Protein AF-A0AAW9BA73-F1 (afdb_monomer)

pLDDT: mean 81.73, std 15.49, range [31.3, 96.12]

Foldseek 3Di:
DADADEDEDLDDPDPQEAADEAEGQKYKYWDVCLDQLQQVQQAKAKDKPPFPDKAFDDPVCCVVPNGAIKTKFWKAFPPDPDPVRIDIFIKGKFKWKEAPVPDDVVDPPPTGTDYRRDSGYYPPTGIIIMMMIHTDDPPRDDQHKIKTPDKMKMKMKRPAFWFGDNNNTDGDDPPDDDDCVHGNDTDIDMHMYTYMYIDGDD

Sequence (202 aa):
RTRVTVHVDLAESGVADKYTQLDSEQTVIVSTLSAPQFSNLEESEFGIMGSRSVREPTDDELQKFGKGKVALFLLKPVGSDDRTQQKAVWVHVARFDGCTADLFSDDLKPFDAIDYDAVGYCANGSTIRMTRFLVIDDSKLENIEYELAAPVMYYRRGQREFLASDDGGFYAKPNVVYGKSKYGYPKSLYEWSVVTMKYQPN

Solvent-accessible surface area (backbone atoms only — not comparable to full-atom values): 11211 Å² total; per-residue (Å²): 132,85,83,78,57,73,58,82,60,81,57,75,89,83,69,59,81,37,78,43,74,36,75,55,64,45,34,43,42,51,44,53,68,38,40,64,34,34,24,61,56,46,53,38,37,52,51,77,44,70,50,84,41,75,43,76,57,53,74,69,47,34,72,74,71,40,45,43,36,35,30,34,43,49,28,22,47,66,94,59,88,60,72,87,61,51,34,61,32,38,29,40,39,26,39,30,46,33,43,52,87,62,64,46,98,88,37,90,79,68,66,68,38,36,58,51,77,40,52,56,46,28,92,89,46,44,24,36,34,36,40,35,44,29,64,75,43,57,88,68,61,62,89,50,59,27,25,54,67,58,68,29,33,41,39,40,33,34,84,53,38,38,28,58,35,90,88,12,31,46,72,61,59,87,96,62,88,66,60,51,93,80,45,43,68,74,36,62,45,71,46,42,31,41,42,45,40,45,46,59,66,131

Radius of gyration: 18.3 Å; Cα contacts (8 Å, |Δi|>4): 468; chains: 1; bounding box: 49×27×52 Å

Secondary structure (DSSP, 8-state):
----EEE---PPTT-SEEEEEE-SSEEEEE-GGGSGGGTT----EEEEES-SEEEPPPHHHHHHH-SSEEEEEEEEETT---GGG-EEEEEEEEEEEEEGGG-BTTB------B-TTS----TTSPEEEEEEEEEEE-TT--SS-EEESS-EEEEEEEEEEEE--TT--EEPPTT----HHHH---EEEEEEEEEEEEE---

Mean predicted aligned error: 7.73 Å

Structure (mmCIF, N/CA/C/O backbone):
data_AF-A0AAW9BA73-F1
#
_entry.id   AF-A0AAW9BA73-F1
#
loop_
_atom_site.group_PDB
_atom_site.id
_atom_site.type_symbol
_atom_site.label_atom_id
_atom_site.label_alt_id
_atom_site.label_comp_id
_atom_site.label_asym_id
_atom_site.label_entity_id
_atom_site.label_seq_id
_atom_site.pdbx_PDB_ins_code
_atom_site.Cartn_x
_atom_site.Cartn_y
_atom_site.Cartn_z
_atom_site.occupancy
_atom_site.B_iso_or_equiv
_atom_site.auth_seq_id
_atom_site.auth_comp_id
_atom_site.auth_asym_id
_atom_site.auth_atom_id
_atom_site.pdbx_PDB_model_num
ATOM 1 N N . ARG A 1 1 ? -21.870 9.660 3.806 1.00 34.94 1 ARG A N 1
ATOM 2 C CA . ARG A 1 1 ? -20.912 9.812 2.682 1.00 34.94 1 ARG A CA 1
ATOM 3 C C . ARG A 1 1 ? -19.528 9.895 3.304 1.00 34.94 1 ARG A C 1
ATOM 5 O O . ARG A 1 1 ? -19.197 10.947 3.835 1.00 34.94 1 ARG A O 1
ATOM 12 N N . THR A 1 2 ? -18.795 8.785 3.332 1.00 32.91 2 THR A N 1
ATOM 13 C CA . THR A 1 2 ? -17.431 8.720 3.872 1.00 32.91 2 THR A CA 1
ATOM 14 C C . THR A 1 2 ? -16.532 9.596 3.003 1.00 32.91 2 THR A C 1
ATOM 16 O O . THR A 1 2 ? -16.530 9.452 1.779 1.00 32.91 2 THR A O 1
ATOM 19 N N . ARG A 1 3 ? -15.862 10.581 3.606 1.00 31.30 3 ARG A N 1
ATOM 20 C CA . ARG A 1 3 ? -14.883 11.418 2.903 1.00 31.30 3 ARG A CA 1
ATOM 21 C C . ARG A 1 3 ? -13.641 10.561 2.674 1.00 31.30 3 ARG A C 1
ATOM 23 O O . ARG A 1 3 ? -13.046 10.097 3.636 1.00 31.30 3 ARG A O 1
ATOM 30 N N . VAL A 1 4 ? -13.296 10.328 1.412 1.00 39.53 4 VAL A N 1
ATOM 31 C CA . VAL A 1 4 ? -12.049 9.661 1.029 1.00 39.53 4 VAL A CA 1
ATOM 32 C C . VAL A 1 4 ? -10.970 10.738 0.980 1.00 39.53 4 VAL A C 1
ATOM 34 O O . VAL A 1 4 ? -11.021 11.608 0.111 1.00 39.53 4 VAL A O 1
ATOM 37 N N . THR A 1 5 ? -10.030 10.717 1.922 1.00 38.81 5 THR A N 1
ATOM 38 C CA . THR A 1 5 ? -8.835 11.565 1.851 1.00 38.81 5 THR A CA 1
ATOM 39 C C . THR A 1 5 ? -7.775 10.806 1.063 1.00 38.81 5 THR A C 1
ATOM 41 O O . THR A 1 5 ? -7.395 9.692 1.416 1.00 38.81 5 THR A O 1
ATOM 44 N N . VAL A 1 6 ? -7.328 11.380 -0.050 1.00 38.66 6 VAL A N 1
ATOM 45 C CA . VAL A 1 6 ? -6.331 10.766 -0.935 1.00 38.66 6 VAL A CA 1
ATOM 46 C C . VAL A 1 6 ? -5.065 11.587 -0.803 1.00 38.66 6 VAL A C 1
ATOM 48 O O . VAL A 1 6 ? -4.986 12.700 -1.318 1.00 38.66 6 VAL A O 1
ATOM 51 N N . HIS A 1 7 ? -4.083 11.051 -0.085 1.00 39.78 7 HIS A N 1
ATOM 52 C CA . HIS A 1 7 ? -2.772 11.676 0.033 1.00 39.78 7 HIS A CA 1
ATOM 53 C C . HIS A 1 7 ? -1.921 11.274 -1.172 1.00 39.78 7 HIS A C 1
ATOM 55 O O . HIS A 1 7 ? -1.341 10.190 -1.220 1.00 39.78 7 HIS A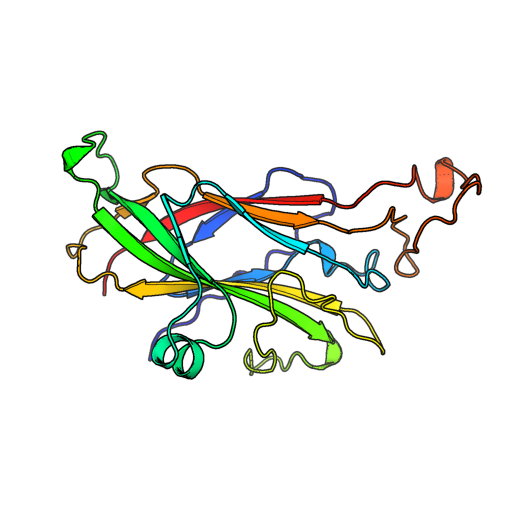 O 1
ATOM 61 N N . VAL A 1 8 ? -1.870 12.152 -2.175 1.00 36.66 8 VAL A N 1
ATOM 62 C CA . VAL A 1 8 ? -0.950 12.015 -3.310 1.00 36.66 8 VAL A CA 1
ATOM 63 C C . VAL A 1 8 ? 0.361 12.690 -2.935 1.00 36.66 8 VAL A C 1
ATOM 65 O O . VAL A 1 8 ? 0.511 13.898 -3.080 1.00 36.66 8 VAL A O 1
ATOM 68 N N . ASP A 1 9 ? 1.307 11.900 -2.442 1.00 38.41 9 ASP A N 1
ATOM 69 C CA . ASP A 1 9 ? 2.658 12.367 -2.150 1.00 38.41 9 ASP A CA 1
ATOM 70 C C . ASP A 1 9 ? 3.665 11.613 -3.027 1.00 38.41 9 ASP A C 1
ATOM 72 O O . ASP A 1 9 ? 4.103 10.501 -2.706 1.00 38.41 9 ASP A O 1
ATOM 76 N N . LEU A 1 10 ? 3.976 12.210 -4.181 1.00 38.47 10 LEU A N 1
ATOM 77 C CA . LEU A 1 10 ? 4.993 11.734 -5.117 1.00 38.47 10 LEU A CA 1
ATOM 78 C C . LEU A 1 10 ? 6.372 12.121 -4.569 1.00 38.47 10 LEU A C 1
ATOM 80 O O . LEU A 1 10 ? 6.919 13.164 -4.917 1.00 38.47 10 LEU A O 1
ATOM 84 N N . ALA A 1 11 ? 6.914 11.297 -3.674 1.00 39.38 11 ALA A N 1
ATOM 85 C CA . ALA A 1 11 ? 8.246 11.531 -3.126 1.00 39.38 11 ALA A CA 1
ATOM 86 C C . ALA A 1 11 ? 9.330 11.385 -4.212 1.00 39.38 11 ALA A C 1
ATOM 88 O O . ALA A 1 11 ? 9.212 10.559 -5.124 1.00 39.38 11 ALA A O 1
ATOM 89 N N . GLU A 1 12 ? 10.409 12.164 -4.088 1.00 37.41 12 GLU A N 1
ATOM 90 C CA . GLU A 1 12 ? 11.608 12.011 -4.914 1.00 37.41 12 GLU A CA 1
ATOM 91 C C . GLU A 1 12 ? 12.205 10.603 -4.748 1.00 37.41 12 GLU A C 1
ATOM 93 O O . GLU A 1 12 ? 12.252 10.040 -3.649 1.00 37.41 12 GLU A O 1
ATOM 98 N N . SER A 1 13 ? 12.671 10.006 -5.849 1.00 39.62 13 SER A N 1
ATOM 99 C CA . SER A 1 13 ? 13.230 8.654 -5.817 1.00 39.62 13 SER A CA 1
ATOM 100 C C . SER A 1 13 ? 14.497 8.603 -4.958 1.00 39.62 13 SER A C 1
ATOM 102 O O . SER A 1 13 ? 15.449 9.329 -5.240 1.00 39.62 13 SER A O 1
ATOM 104 N N . GLY A 1 14 ? 14.560 7.694 -3.982 1.00 39.19 14 GLY A N 1
ATOM 105 C CA . GLY A 1 14 ? 15.802 7.395 -3.255 1.00 39.19 14 GLY A CA 1
ATOM 106 C C . GLY A 1 14 ? 15.721 7.423 -1.730 1.00 39.19 14 GLY A C 1
ATOM 107 O O . GLY A 1 14 ? 16.690 7.020 -1.091 1.00 39.19 14 GLY A O 1
ATOM 108 N N . VAL A 1 15 ? 14.595 7.827 -1.135 1.00 44.88 15 VAL A N 1
ATOM 109 C CA . VAL A 1 15 ? 14.379 7.672 0.311 1.00 44.88 15 VAL A CA 1
ATOM 110 C C . VAL A 1 15 ? 13.743 6.310 0.556 1.00 44.88 15 VAL A C 1
ATOM 112 O O . VAL A 1 15 ? 12.576 6.096 0.242 1.00 44.88 15 VAL A O 1
ATOM 115 N N . ALA A 1 16 ? 14.533 5.369 1.069 1.00 44.00 16 ALA A N 1
ATOM 116 C CA . ALA A 1 16 ? 14.050 4.026 1.361 1.00 44.00 16 ALA A CA 1
ATOM 117 C C . ALA A 1 16 ? 13.090 4.010 2.569 1.00 44.00 16 ALA A C 1
ATOM 119 O O . ALA A 1 16 ? 12.192 3.184 2.616 1.00 44.00 16 ALA A O 1
ATOM 120 N N . ASP A 1 17 ? 13.205 4.976 3.487 1.00 53.88 17 ASP A N 1
ATOM 121 C CA . ASP A 1 17 ? 12.400 5.049 4.709 1.00 53.88 17 ASP A CA 1
ATOM 122 C C . ASP A 1 17 ? 11.301 6.117 4.600 1.00 53.88 17 ASP A C 1
ATOM 124 O O . ASP A 1 17 ? 11.437 7.233 5.105 1.00 53.88 17 ASP A O 1
ATOM 128 N N . LYS A 1 18 ? 10.189 5.789 3.930 1.00 67.75 18 LYS A N 1
ATOM 129 C CA . LYS A 1 18 ? 8.991 6.643 3.950 1.00 67.75 18 LYS A CA 1
ATOM 130 C C . LYS A 1 18 ? 8.120 6.285 5.153 1.00 67.75 18 LYS A C 1
ATOM 132 O O . LYS A 1 18 ? 7.711 5.132 5.290 1.00 67.75 18 LYS A O 1
ATOM 137 N N . TYR A 1 19 ? 7.784 7.259 5.993 1.00 74.12 19 TYR A N 1
ATOM 138 C CA . TYR A 1 19 ? 6.724 7.106 6.991 1.00 74.12 19 TYR A CA 1
ATOM 139 C C . TYR A 1 19 ? 5.404 7.548 6.370 1.00 74.12 19 TYR A C 1
ATOM 141 O O . TYR A 1 19 ? 5.285 8.692 5.936 1.00 74.12 19 TYR A O 1
ATOM 149 N N . THR A 1 20 ? 4.421 6.654 6.327 1.00 78.81 20 THR A N 1
ATOM 150 C CA . THR A 1 20 ? 3.079 6.979 5.846 1.00 78.81 20 THR A CA 1
ATOM 151 C C . THR A 1 20 ? 2.092 6.897 6.993 1.00 78.81 20 THR A C 1
ATOM 153 O O . THR A 1 20 ? 1.941 5.844 7.607 1.00 78.81 20 THR A O 1
ATOM 156 N N . GLN A 1 21 ? 1.411 8.005 7.271 1.00 82.31 21 GLN A N 1
ATOM 157 C CA . GLN A 1 21 ? 0.376 8.064 8.291 1.00 82.31 21 GLN A CA 1
ATOM 158 C C . GLN A 1 21 ? -0.993 7.758 7.676 1.00 82.31 21 GLN A C 1
ATOM 160 O O . GLN A 1 21 ? -1.423 8.431 6.744 1.00 82.31 21 GLN A O 1
ATOM 165 N N . LEU A 1 22 ? -1.686 6.758 8.218 1.00 82.56 22 LEU A N 1
ATOM 166 C CA . LEU A 1 22 ? -3.101 6.509 7.955 1.00 82.56 22 LEU A CA 1
ATOM 167 C C . LEU A 1 22 ? -3.917 7.378 8.919 1.00 82.56 22 LEU A C 1
ATOM 169 O O . LEU A 1 22 ? -3.812 7.201 10.134 1.00 82.56 22 LEU A O 1
ATOM 173 N N . ASP A 1 23 ? -4.680 8.331 8.391 1.00 79.00 23 ASP A N 1
ATOM 174 C CA . ASP A 1 23 ? -5.424 9.342 9.162 1.00 79.00 23 ASP A CA 1
ATOM 175 C C . ASP A 1 23 ? -6.951 9.197 9.057 1.00 79.00 23 ASP A C 1
ATOM 177 O O . ASP A 1 23 ? -7.706 10.000 9.604 1.00 79.00 23 ASP A O 1
ATOM 181 N N . SER A 1 24 ? -7.416 8.184 8.330 1.00 78.69 24 SER A N 1
ATOM 182 C CA . SER A 1 24 ? -8.825 7.962 8.028 1.00 78.69 24 SER A CA 1
ATOM 183 C C . SER A 1 24 ? -9.127 6.471 7.852 1.00 78.69 24 SER A C 1
ATOM 185 O O . SER A 1 24 ? -8.225 5.633 7.833 1.00 78.69 24 SER A O 1
ATOM 187 N N . GLU A 1 25 ? -10.417 6.129 7.744 1.00 84.56 25 GLU A N 1
ATOM 188 C CA . GLU A 1 25 ? -10.890 4.757 7.492 1.00 84.56 25 GLU A CA 1
ATOM 189 C C . GLU A 1 25 ? -10.279 4.166 6.218 1.00 84.56 25 GLU A C 1
ATOM 191 O O . GLU A 1 25 ? -9.971 2.976 6.171 1.00 84.56 25 GLU A O 1
ATOM 196 N N . GLN A 1 26 ? -10.065 5.004 5.200 1.00 86.31 26 GLN A N 1
ATOM 197 C CA . GLN A 1 26 ? -9.455 4.608 3.944 1.00 86.31 26 GLN A CA 1
ATOM 198 C C . GLN A 1 26 ? -8.344 5.572 3.543 1.00 86.31 26 GLN A C 1
ATOM 200 O O . GLN A 1 26 ? -8.609 6.736 3.255 1.00 86.31 26 GLN A O 1
ATOM 205 N N . THR A 1 27 ? -7.145 5.030 3.357 1.00 83.94 27 THR A N 1
ATOM 206 C CA . THR A 1 27 ? -5.986 5.763 2.844 1.00 83.94 27 THR A CA 1
ATOM 207 C C . THR A 1 27 ? -5.482 5.092 1.576 1.00 83.94 27 THR A C 1
ATOM 209 O O . THR A 1 27 ? -5.278 3.877 1.546 1.00 83.94 27 THR A O 1
ATOM 212 N N . VAL A 1 28 ? -5.248 5.877 0.525 1.00 84.75 28 VAL A N 1
ATOM 213 C CA . VAL A 1 28 ? -4.586 5.423 -0.706 1.00 84.75 28 VAL A CA 1
ATOM 214 C C . VAL A 1 28 ? -3.227 6.097 -0.800 1.00 84.75 28 VAL A C 1
ATOM 216 O O . VAL A 1 28 ? -3.123 7.305 -0.618 1.00 84.75 28 VAL A O 1
ATOM 219 N N . ILE A 1 29 ? -2.199 5.307 -1.088 1.00 83.31 29 ILE A N 1
ATOM 220 C CA . ILE A 1 29 ? -0.811 5.744 -1.191 1.00 83.31 29 ILE A CA 1
ATOM 221 C C . ILE A 1 29 ? -0.327 5.456 -2.605 1.00 83.31 29 ILE A C 1
ATOM 223 O O . ILE A 1 29 ? -0.396 4.315 -3.066 1.00 83.31 29 ILE A O 1
ATOM 227 N N . VAL A 1 30 ? 0.187 6.479 -3.284 1.00 84.12 30 VAL A N 1
ATOM 228 C CA . VAL A 1 30 ? 0.832 6.330 -4.593 1.00 84.12 30 VAL A CA 1
ATOM 229 C C . VAL A 1 30 ? 2.301 5.962 -4.390 1.00 84.12 30 VAL A C 1
ATOM 231 O O . VAL A 1 30 ? 3.017 6.604 -3.624 1.00 84.12 30 VAL A O 1
ATOM 234 N N . SER A 1 31 ? 2.745 4.913 -5.074 1.00 85.50 31 SER A N 1
ATOM 235 C CA . SER A 1 31 ? 4.133 4.455 -5.065 1.00 85.50 31 SER A CA 1
ATOM 236 C C . SER A 1 31 ? 5.025 5.417 -5.848 1.00 85.50 31 SER A C 1
ATOM 238 O O . SER A 1 31 ? 4.660 5.878 -6.934 1.00 85.50 31 SER A O 1
ATOM 240 N N . THR A 1 32 ? 6.238 5.639 -5.348 1.00 84.44 32 THR A N 1
ATOM 241 C CA . THR A 1 32 ? 7.316 6.363 -6.041 1.00 84.44 32 THR A CA 1
ATOM 242 C C . THR A 1 32 ? 7.751 5.657 -7.329 1.00 84.44 32 THR A C 1
ATOM 244 O O . THR A 1 32 ? 8.238 6.301 -8.257 1.00 84.44 32 THR A O 1
ATOM 247 N N . LEU A 1 33 ? 7.483 4.350 -7.453 1.00 85.50 33 LEU A N 1
ATOM 248 C CA . LEU A 1 33 ? 7.684 3.573 -8.681 1.00 85.50 33 LEU A CA 1
ATOM 249 C C . LEU A 1 33 ? 6.655 3.898 -9.780 1.00 85.50 33 LEU A C 1
ATOM 251 O O . LEU A 1 33 ? 6.662 3.260 -10.832 1.00 85.50 33 LEU A O 1
ATOM 255 N N . SER A 1 34 ? 5.763 4.865 -9.547 1.00 85.69 34 SER A N 1
ATOM 256 C CA . SER A 1 34 ? 4.910 5.474 -10.579 1.00 85.69 34 SER A CA 1
ATOM 257 C C . SER A 1 34 ? 5.608 6.624 -11.318 1.00 85.69 34 SER A C 1
ATOM 259 O O . SER A 1 34 ? 5.029 7.199 -12.238 1.00 85.69 34 SER A O 1
ATOM 261 N N . ALA A 1 35 ? 6.819 7.012 -10.901 1.00 83.50 35 ALA A N 1
ATOM 262 C CA . ALA A 1 35 ? 7.545 8.117 -11.516 1.00 83.50 35 ALA A CA 1
ATOM 263 C C . ALA A 1 35 ? 7.995 7.782 -12.958 1.00 83.50 35 ALA A C 1
ATOM 265 O O . ALA A 1 35 ? 8.245 6.608 -13.260 1.00 83.50 35 ALA A O 1
ATOM 266 N N . PRO A 1 36 ? 8.134 8.787 -13.851 1.00 84.06 36 PRO A N 1
ATOM 267 C CA . PRO A 1 36 ? 8.407 8.567 -15.272 1.00 84.06 36 PRO A CA 1
ATOM 268 C C . PRO A 1 36 ? 9.621 7.682 -15.549 1.00 84.06 36 PRO A C 1
ATOM 270 O O . PRO A 1 36 ? 9.557 6.842 -16.433 1.00 84.06 36 PRO A O 1
ATOM 273 N N . GLN 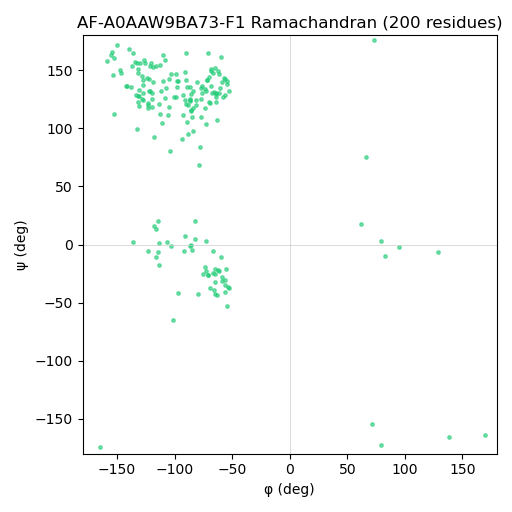A 1 37 ? 10.683 7.786 -14.748 1.00 86.25 37 GLN A N 1
ATOM 274 C CA . GLN A 1 37 ? 11.916 7.010 -14.904 1.00 86.25 37 GLN A CA 1
ATOM 275 C C . GLN A 1 37 ? 11.773 5.495 -14.665 1.00 86.25 37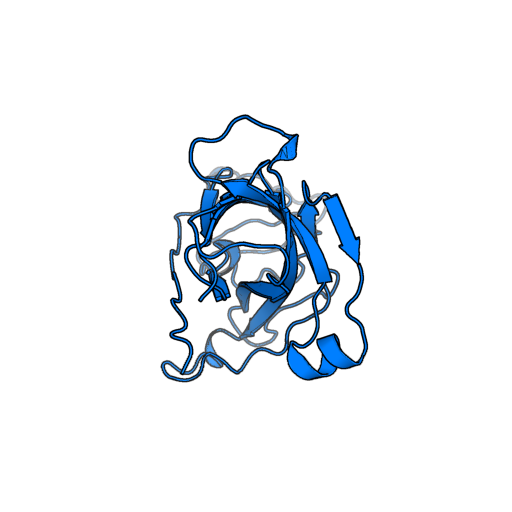 GLN A C 1
ATOM 277 O O . GLN A 1 37 ? 12.735 4.746 -14.857 1.00 86.25 37 GLN A O 1
ATOM 282 N N . PHE A 1 38 ? 10.592 5.054 -14.225 1.00 87.62 38 PHE A N 1
ATOM 283 C CA . PHE A 1 38 ? 10.212 3.657 -14.026 1.00 87.62 38 PHE A CA 1
ATOM 284 C C . PHE A 1 38 ? 9.039 3.236 -14.927 1.00 87.62 38 PHE A C 1
ATOM 286 O O . PHE A 1 38 ? 8.408 2.214 -14.657 1.00 87.62 38 PHE A O 1
ATOM 293 N N . SER A 1 39 ? 8.700 3.998 -15.976 1.00 86.94 39 SER A N 1
ATOM 294 C CA . SER A 1 39 ? 7.528 3.707 -16.817 1.00 86.94 39 SER A CA 1
ATOM 295 C C . SER A 1 39 ? 7.578 2.321 -17.465 1.00 86.94 39 SER A C 1
ATOM 297 O O . SER A 1 39 ? 6.529 1.707 -17.630 1.00 86.94 39 SER A O 1
ATOM 299 N N . ASN A 1 40 ? 8.781 1.815 -17.768 1.00 88.56 40 ASN A N 1
ATOM 300 C CA . ASN A 1 40 ? 9.004 0.492 -18.365 1.00 88.56 40 ASN A CA 1
ATOM 301 C C . ASN A 1 40 ? 9.216 -0.612 -17.314 1.00 88.56 40 ASN A C 1
ATOM 303 O O . ASN A 1 40 ? 9.597 -1.730 -17.659 1.00 88.56 40 ASN A O 1
ATOM 307 N N . LEU A 1 41 ? 9.038 -0.311 -16.024 1.00 87.81 41 LEU A N 1
ATOM 308 C CA . LEU A 1 41 ? 8.993 -1.337 -14.991 1.00 87.81 41 LEU A CA 1
ATOM 309 C C . LEU A 1 41 ? 7.691 -2.124 -15.166 1.00 87.81 41 LEU A C 1
ATOM 311 O O . LEU A 1 41 ? 6.609 -1.544 -15.122 1.00 87.81 41 LEU A O 1
ATOM 315 N N . GLU A 1 42 ? 7.799 -3.433 -15.339 1.00 87.06 42 GLU A N 1
ATOM 316 C CA . GLU A 1 42 ? 6.672 -4.350 -15.517 1.00 87.06 42 GLU A CA 1
ATOM 317 C C . GLU A 1 42 ? 6.390 -5.076 -14.198 1.00 87.06 42 GLU A C 1
ATOM 319 O O . GLU A 1 42 ? 5.374 -4.868 -13.550 1.00 87.06 42 GLU A O 1
ATOM 324 N N . GLU A 1 43 ? 7.339 -5.890 -13.750 1.00 79.50 43 GLU A N 1
ATOM 325 C CA . GLU A 1 43 ? 7.173 -6.749 -12.583 1.00 79.50 43 GLU A CA 1
ATOM 326 C C . GLU A 1 43 ? 7.393 -5.991 -11.274 1.00 79.50 43 GLU A C 1
ATOM 328 O O . GLU A 1 43 ? 8.490 -5.482 -11.009 1.00 79.50 43 GLU A O 1
ATOM 333 N N . SER A 1 44 ? 6.391 -6.031 -10.395 1.00 81.31 44 SER A N 1
ATOM 334 C CA . SER A 1 44 ? 6.615 -5.821 -8.967 1.00 81.31 44 SER A CA 1
ATOM 335 C C . SER A 1 44 ? 5.939 -6.897 -8.122 1.00 81.31 44 SER A C 1
ATOM 337 O O . SER A 1 44 ? 4.907 -7.443 -8.491 1.00 81.31 44 SER A O 1
ATOM 339 N N . GLU A 1 45 ? 6.545 -7.233 -6.996 1.00 84.06 45 GLU A N 1
ATOM 340 C CA . GLU A 1 45 ? 5.950 -8.000 -5.905 1.00 84.06 45 GLU A CA 1
ATOM 341 C C . GLU A 1 45 ? 5.499 -7.017 -4.825 1.00 84.06 45 GLU A C 1
ATOM 343 O O . GLU A 1 45 ? 6.165 -6.000 -4.614 1.00 84.06 45 GLU A O 1
ATOM 348 N N . PHE A 1 46 ? 4.408 -7.323 -4.126 1.00 89.88 46 PHE A N 1
ATOM 349 C CA . PHE A 1 46 ? 3.931 -6.547 -2.985 1.00 89.88 46 PHE A CA 1
ATOM 350 C C . PHE A 1 46 ? 3.821 -7.412 -1.729 1.00 89.88 46 PHE A C 1
ATOM 352 O O . PHE A 1 46 ? 3.381 -8.559 -1.789 1.00 89.88 46 PHE A O 1
ATOM 359 N N . GLY A 1 47 ? 4.158 -6.845 -0.572 1.00 89.44 47 GLY A N 1
ATOM 360 C CA . GLY A 1 47 ? 3.998 -7.541 0.699 1.00 89.44 47 GLY A CA 1
ATOM 361 C C . GLY A 1 47 ? 3.826 -6.613 1.892 1.00 89.44 47 GLY A C 1
ATOM 362 O O . GLY A 1 47 ? 4.072 -5.410 1.818 1.00 89.44 47 GLY A O 1
ATOM 363 N N . ILE A 1 48 ? 3.384 -7.206 3.004 1.00 91.25 48 ILE A N 1
ATOM 364 C CA . ILE A 1 48 ? 3.139 -6.538 4.287 1.00 91.25 48 ILE A CA 1
ATOM 365 C C . ILE A 1 48 ? 3.892 -7.293 5.376 1.00 91.25 48 ILE A C 1
ATOM 367 O O . ILE A 1 48 ? 3.870 -8.523 5.423 1.00 91.25 48 ILE A O 1
ATOM 371 N N . MET A 1 49 ? 4.537 -6.550 6.267 1.00 87.19 49 MET A N 1
ATOM 372 C CA . MET A 1 49 ? 5.276 -7.058 7.416 1.00 87.19 49 MET A CA 1
ATOM 373 C C . MET A 1 49 ? 4.849 -6.326 8.693 1.00 87.19 49 MET A C 1
ATOM 375 O O . MET A 1 49 ? 4.356 -5.202 8.649 1.00 87.19 49 MET A O 1
ATOM 379 N N . GLY A 1 50 ? 5.047 -6.958 9.851 1.00 83.81 50 GLY A N 1
ATOM 380 C CA . GLY A 1 50 ? 4.756 -6.352 11.159 1.00 83.81 50 GLY A CA 1
ATOM 381 C C . GLY A 1 50 ? 3.289 -6.428 11.603 1.00 83.81 50 GLY A C 1
ATOM 382 O O . GLY A 1 50 ? 2.994 -6.190 12.770 1.00 83.81 50 GLY A O 1
ATOM 383 N N . SER A 1 51 ? 2.364 -6.835 10.728 1.00 86.94 51 SER A N 1
ATOM 384 C CA . SER A 1 51 ? 0.994 -7.185 11.123 1.00 86.94 51 SER A CA 1
ATOM 385 C C . SER A 1 51 ? 0.965 -8.486 11.926 1.00 86.94 51 SER A C 1
ATOM 387 O O . SER A 1 51 ? 1.682 -9.435 11.604 1.00 86.94 51 SER A O 1
ATOM 389 N N . ARG A 1 52 ? 0.075 -8.580 12.922 1.00 85.50 52 ARG A N 1
ATOM 390 C CA . ARG A 1 52 ? -0.037 -9.771 13.785 1.00 85.50 52 ARG A CA 1
ATOM 391 C C . ARG A 1 52 ? -0.493 -11.018 13.024 1.00 85.50 52 ARG A C 1
ATOM 393 O O . ARG A 1 52 ? -0.142 -12.133 13.395 1.00 85.50 52 ARG A O 1
ATOM 400 N N . SER A 1 53 ? -1.313 -10.824 12.000 1.00 90.94 53 SER A N 1
ATOM 401 C CA . SER A 1 53 ? -1.819 -11.874 11.124 1.00 90.94 53 SER A CA 1
ATOM 402 C C . SER A 1 53 ? -2.147 -11.264 9.767 1.00 90.94 53 SER A C 1
ATOM 404 O O . SER A 1 53 ? -2.575 -10.111 9.706 1.00 90.94 53 SER A O 1
ATOM 406 N N . VAL A 1 54 ? -1.949 -12.035 8.702 1.00 93.62 54 VAL A N 1
ATOM 407 C CA . VAL A 1 54 ? -2.397 -11.717 7.344 1.00 93.62 54 VAL A CA 1
ATOM 408 C C . VAL A 1 54 ? -3.115 -12.946 6.813 1.00 93.62 54 VAL A C 1
ATOM 410 O O . VAL A 1 54 ? -2.608 -14.061 6.949 1.00 93.62 54 VAL A O 1
ATOM 413 N N . ARG A 1 55 ? -4.285 -12.746 6.217 1.00 94.62 55 ARG A N 1
ATOM 414 C CA . ARG A 1 55 ? -5.081 -13.804 5.595 1.00 94.62 55 ARG A CA 1
ATOM 415 C C . ARG A 1 55 ? -5.637 -13.353 4.253 1.00 94.62 55 ARG A C 1
ATOM 417 O O . ARG A 1 55 ? -5.693 -12.157 3.963 1.00 94.62 55 ARG A O 1
ATOM 424 N N . GLU A 1 56 ? -6.093 -14.323 3.476 1.00 94.62 56 GLU A N 1
ATOM 425 C CA . GLU A 1 56 ? -6.904 -14.042 2.297 1.00 94.62 56 GLU A CA 1
ATOM 426 C C . GLU A 1 56 ? -8.289 -13.488 2.709 1.00 94.62 56 GLU A C 1
ATOM 428 O O . GLU A 1 56 ? -8.785 -13.807 3.806 1.00 94.62 56 GLU A O 1
ATOM 433 N N . PRO A 1 57 ? -8.909 -12.629 1.880 1.00 92.62 57 PRO A N 1
ATOM 434 C CA . PRO A 1 57 ? -10.285 -12.188 2.076 1.00 92.62 57 PRO A CA 1
ATOM 435 C C . PRO A 1 57 ? -11.263 -13.367 1.999 1.00 92.62 57 PRO A C 1
ATOM 437 O O . PRO A 1 57 ? -11.046 -14.331 1.270 1.00 92.62 57 PRO A O 1
ATOM 440 N N . THR A 1 58 ? -12.359 -13.273 2.741 1.00 94.06 58 THR A N 1
ATOM 441 C CA . THR A 1 58 ? -13.544 -14.124 2.545 1.00 94.06 58 THR A CA 1
ATOM 442 C C . THR A 1 58 ? -14.272 -13.746 1.253 1.00 94.06 58 THR A C 1
ATOM 444 O O . THR A 1 58 ? -14.063 -12.650 0.735 1.00 94.06 58 THR A O 1
ATOM 447 N N . ASP A 1 59 ? -15.170 -14.601 0.755 1.00 93.69 59 ASP A N 1
ATOM 448 C CA . ASP A 1 59 ? -15.965 -14.310 -0.451 1.00 93.69 59 ASP A CA 1
ATOM 449 C C . ASP A 1 59 ? -16.759 -12.995 -0.322 1.00 93.69 59 ASP A C 1
ATOM 451 O O . ASP A 1 59 ? -16.778 -12.179 -1.245 1.00 93.69 59 ASP A O 1
ATOM 455 N N . ASP A 1 60 ? -17.336 -12.738 0.857 1.00 92.62 60 ASP A N 1
ATOM 456 C CA . ASP A 1 60 ? -18.062 -11.498 1.154 1.00 92.62 60 ASP A CA 1
ATOM 457 C C . ASP A 1 60 ? -17.144 -10.265 1.128 1.00 92.62 60 ASP A C 1
ATOM 459 O O . ASP A 1 60 ? -17.511 -9.210 0.606 1.00 92.62 60 ASP A O 1
ATOM 463 N N . GLU A 1 61 ? -15.944 -10.369 1.706 1.00 91.56 61 GLU A N 1
ATOM 464 C CA . GLU A 1 61 ? -14.950 -9.288 1.692 1.00 91.56 61 GLU A CA 1
ATOM 465 C C . GLU A 1 61 ? -14.391 -9.064 0.286 1.00 91.56 61 GLU A C 1
ATOM 467 O O . GLU A 1 61 ? -14.188 -7.919 -0.110 1.00 91.56 61 GLU A O 1
ATOM 472 N N . LEU A 1 62 ? -14.190 -10.131 -0.488 1.00 90.06 62 LEU A N 1
ATOM 473 C CA . LEU A 1 62 ? -13.756 -10.064 -1.878 1.00 90.06 62 LEU A CA 1
ATOM 474 C C . LEU A 1 62 ? -14.807 -9.354 -2.738 1.00 90.06 62 LEU A C 1
ATOM 476 O O . LEU A 1 62 ? -14.461 -8.481 -3.531 1.00 90.06 62 LEU A O 1
ATOM 480 N N . GLN A 1 63 ? -16.092 -9.662 -2.539 1.00 87.50 63 GLN A N 1
ATOM 481 C CA . GLN A 1 63 ? -17.187 -8.996 -3.242 1.00 87.50 63 GLN A CA 1
ATOM 482 C C . GLN A 1 63 ? -17.303 -7.510 -2.864 1.00 87.50 63 GLN A C 1
ATOM 484 O O . GLN A 1 63 ? -17.591 -6.675 -3.722 1.00 87.50 63 GLN A O 1
ATOM 489 N N . LYS A 1 64 ? -17.094 -7.165 -1.588 1.00 87.06 64 LYS A N 1
ATOM 490 C CA . LYS A 1 64 ? -17.238 -5.785 -1.090 1.00 87.06 64 LYS A CA 1
ATOM 491 C C . LYS A 1 64 ? -16.031 -4.903 -1.390 1.00 87.06 64 LYS A C 1
ATOM 493 O O . LYS A 1 64 ? -16.197 -3.733 -1.734 1.00 87.06 64 LYS A O 1
ATOM 498 N N . PHE A 1 65 ? -14.829 -5.439 -1.214 1.00 86.69 65 PHE A N 1
ATOM 499 C CA . PHE A 1 65 ? -13.590 -4.663 -1.181 1.00 86.69 65 PHE A CA 1
ATOM 500 C C . PHE A 1 65 ? -12.636 -4.998 -2.331 1.00 86.69 65 PHE A C 1
ATOM 502 O O . PHE A 1 65 ? -11.685 -4.244 -2.554 1.00 86.69 65 PHE A O 1
ATOM 509 N N . GLY A 1 66 ? -12.898 -6.068 -3.084 1.00 88.38 66 GLY A N 1
ATOM 510 C CA . GLY A 1 66 ? -12.036 -6.549 -4.157 1.00 88.38 66 GLY A CA 1
ATOM 511 C C . GLY A 1 66 ? -10.844 -7.358 -3.646 1.00 88.38 66 GLY A C 1
ATOM 512 O O . GLY A 1 66 ? -10.731 -7.678 -2.457 1.00 88.38 66 GLY A O 1
ATOM 513 N N . LYS A 1 67 ? -9.938 -7.694 -4.572 1.00 91.38 67 LYS A N 1
ATOM 514 C CA . LYS A 1 67 ? -8.705 -8.434 -4.269 1.00 91.38 67 LYS A CA 1
ATOM 515 C C . LYS A 1 67 ? -7.819 -7.684 -3.269 1.00 91.38 67 LYS A C 1
ATOM 517 O O . LYS A 1 67 ? -7.943 -6.477 -3.063 1.00 91.38 67 LYS A O 1
ATOM 522 N N . GLY A 1 68 ? -6.906 -8.412 -2.646 1.00 91.88 68 GLY A N 1
ATOM 523 C CA . GLY A 1 68 ? -6.009 -7.903 -1.616 1.00 91.88 68 GLY A CA 1
ATOM 524 C C . GLY A 1 68 ? -5.872 -8.914 -0.491 1.00 91.88 68 GLY A C 1
ATOM 525 O O . GLY A 1 68 ? -6.276 -10.062 -0.637 1.00 91.88 68 GLY A O 1
ATOM 526 N N . LYS A 1 69 ? -5.326 -8.480 0.641 1.00 95.12 69 LYS A N 1
ATOM 527 C C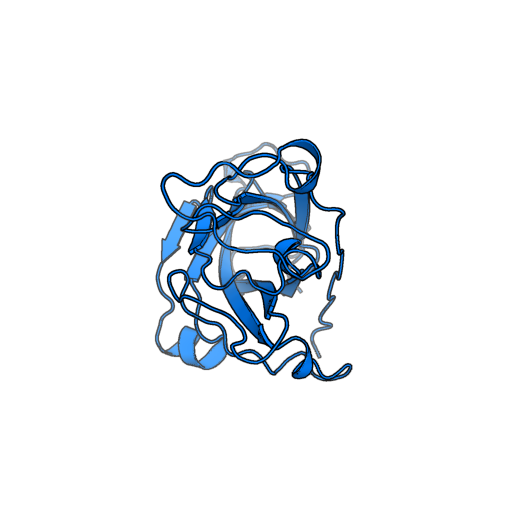A . LYS A 1 69 ? -5.237 -9.300 1.854 1.00 95.12 69 LYS A CA 1
ATOM 528 C C . LYS A 1 69 ? -5.863 -8.575 3.029 1.00 95.12 69 LYS A C 1
ATOM 530 O O . LYS A 1 69 ? -5.935 -7.349 3.043 1.00 95.12 69 LYS A O 1
ATOM 535 N N . VAL A 1 70 ? -6.289 -9.335 4.029 1.00 95.75 70 VAL A N 1
ATOM 536 C CA . VAL A 1 70 ? -6.812 -8.791 5.281 1.00 95.75 70 VAL A CA 1
ATOM 537 C C . VAL A 1 70 ? -5.761 -8.971 6.370 1.00 95.75 70 VAL A C 1
ATOM 539 O O . VAL A 1 70 ? -5.362 -10.094 6.686 1.00 95.75 70 VAL A O 1
ATOM 542 N N . ALA A 1 71 ? -5.299 -7.857 6.929 1.00 95.62 71 ALA A N 1
ATOM 543 C CA . ALA A 1 71 ? -4.268 -7.803 7.953 1.00 95.62 71 ALA A CA 1
ATOM 544 C C . ALA A 1 71 ? -4.852 -7.382 9.308 1.00 95.62 71 ALA A C 1
ATOM 546 O O . ALA A 1 71 ? -5.712 -6.506 9.386 1.00 95.62 71 ALA A O 1
ATOM 547 N N . LEU A 1 72 ? -4.365 -8.000 10.383 1.00 94.81 72 LEU A N 1
ATOM 548 C CA . LEU A 1 72 ? -4.714 -7.641 11.756 1.00 94.81 72 LEU A CA 1
ATOM 549 C C . LEU A 1 72 ? -3.703 -6.634 12.300 1.00 94.81 72 LEU A C 1
ATOM 551 O O . LEU A 1 72 ? -2.540 -6.986 12.547 1.00 94.81 72 LEU A O 1
ATOM 555 N N . PHE A 1 73 ? -4.148 -5.400 12.515 1.00 94.44 73 PHE A N 1
ATOM 556 C CA . PHE A 1 73 ? -3.345 -4.360 13.150 1.00 94.44 73 PHE A CA 1
ATOM 557 C C . PHE A 1 73 ? -3.688 -4.284 14.634 1.00 94.44 73 PHE A C 1
ATOM 559 O O . PHE A 1 73 ? -4.845 -4.423 15.029 1.00 94.44 73 PHE A O 1
ATOM 566 N N . LEU A 1 74 ? -2.664 -4.086 15.463 1.00 93.88 74 LEU A N 1
ATOM 567 C CA . LEU A 1 74 ? -2.848 -3.795 16.878 1.00 93.88 74 LEU A CA 1
ATOM 568 C C . LEU A 1 74 ? -2.720 -2.296 17.090 1.00 93.88 74 LEU A C 1
ATOM 570 O O . LEU A 1 74 ? -1.719 -1.691 16.714 1.00 93.88 74 LEU A O 1
ATOM 574 N N . LEU A 1 75 ? -3.730 -1.731 17.722 1.00 94.06 75 LEU A N 1
ATOM 575 C CA . LEU A 1 75 ? -3.825 -0.338 18.099 1.00 94.06 75 LEU A CA 1
ATOM 576 C C . LEU A 1 75 ? -3.775 -0.216 19.620 1.00 94.06 75 LEU A C 1
ATOM 578 O O . LEU A 1 75 ? -4.159 -1.139 20.336 1.00 94.06 75 LEU A O 1
ATOM 582 N N . LYS A 1 76 ? -3.332 0.931 20.118 1.00 95.12 76 LYS A N 1
ATOM 583 C CA . LYS A 1 76 ? -3.386 1.320 21.531 1.00 95.12 76 LYS A CA 1
ATOM 584 C C . LYS A 1 76 ? -3.945 2.742 21.641 1.00 95.12 76 LYS A C 1
ATOM 586 O O . LYS A 1 76 ? -3.765 3.504 20.691 1.00 95.12 76 LYS A O 1
ATOM 591 N N . PRO A 1 77 ? -4.626 3.112 22.739 1.00 96.12 77 PRO A N 1
ATOM 592 C CA . PRO A 1 77 ? -5.019 4.500 22.953 1.00 96.12 77 PRO A CA 1
ATOM 593 C C . PRO A 1 77 ? -3.798 5.418 22.864 1.00 96.12 77 PRO A C 1
ATOM 595 O O . PRO A 1 77 ? -2.718 5.054 23.346 1.00 96.12 77 PRO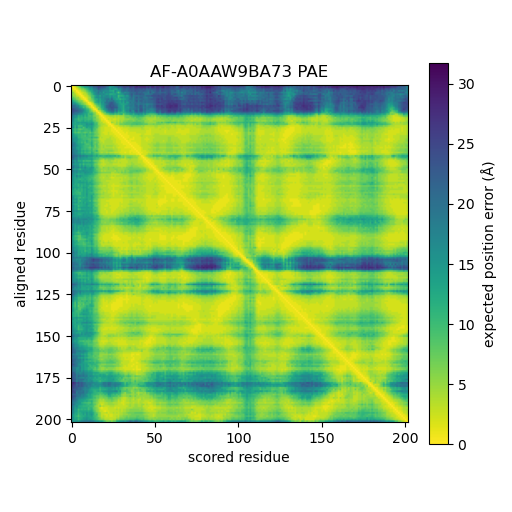 A O 1
ATOM 598 N N . VAL A 1 78 ? -3.956 6.591 22.252 1.00 94.25 78 VAL A N 1
ATOM 599 C CA . VAL A 1 78 ? -2.853 7.553 22.114 1.00 94.25 78 VAL A CA 1
ATOM 600 C C . VAL A 1 78 ? -2.283 7.899 23.493 1.00 94.25 78 VAL A C 1
ATOM 602 O O . VAL A 1 78 ? -3.018 8.241 24.418 1.00 94.25 78 VAL A O 1
ATOM 605 N N . GLY A 1 79 ? -0.959 7.794 23.636 1.00 91.75 79 GLY A N 1
ATOM 606 C CA . GLY A 1 79 ? -0.258 8.082 24.893 1.00 91.75 79 GLY A CA 1
ATOM 607 C C . GLY A 1 79 ? -0.322 6.972 25.949 1.00 91.75 79 GLY A C 1
ATOM 608 O O . GLY A 1 79 ? 0.210 7.153 27.042 1.00 91.75 79 GLY A O 1
ATOM 609 N N . SER A 1 80 ? -0.936 5.824 25.646 1.00 92.44 80 SER A N 1
ATOM 610 C CA . SER A 1 80 ? -0.893 4.647 26.518 1.00 92.44 80 SER A CA 1
ATOM 611 C C . SER A 1 80 ? 0.312 3.763 26.200 1.00 92.44 80 SER A C 1
ATOM 613 O O . SER A 1 80 ? 0.575 3.450 25.039 1.00 92.44 80 SER A O 1
ATOM 615 N N . ASP A 1 81 ? 1.015 3.296 27.230 1.00 90.81 81 ASP A N 1
ATOM 616 C CA . ASP A 1 81 ? 2.045 2.248 27.124 1.00 90.81 81 ASP A CA 1
ATOM 617 C C . ASP A 1 81 ? 1.575 0.899 27.694 1.00 90.81 81 ASP A C 1
ATOM 619 O O . ASP A 1 81 ? 2.313 -0.092 27.697 1.00 90.81 81 ASP A O 1
ATOM 623 N N . ASP A 1 82 ? 0.322 0.834 28.150 1.00 91.31 82 ASP A N 1
ATOM 624 C CA . ASP A 1 82 ? -0.270 -0.374 28.705 1.00 91.31 82 ASP A CA 1
ATOM 625 C C . ASP A 1 82 ? -0.652 -1.352 27.587 1.00 91.31 82 ASP A C 1
ATOM 627 O O . ASP A 1 82 ? -1.608 -1.163 26.831 1.00 91.31 82 ASP A O 1
ATOM 631 N N . ARG A 1 83 ? 0.089 -2.461 27.505 1.00 88.38 83 ARG A N 1
ATOM 632 C CA . ARG A 1 83 ? -0.156 -3.525 26.521 1.00 88.38 83 ARG A CA 1
ATOM 633 C C . ARG A 1 83 ? -1.530 -4.178 26.667 1.00 88.38 83 ARG A C 1
ATOM 635 O O . ARG A 1 83 ? -2.017 -4.748 25.694 1.00 88.38 83 ARG A O 1
ATOM 642 N N . THR A 1 84 ? -2.157 -4.112 27.840 1.00 91.81 84 THR A N 1
ATOM 643 C CA . THR A 1 84 ? -3.490 -4.690 28.068 1.00 91.81 84 THR A CA 1
ATOM 644 C C . THR A 1 84 ? -4.608 -3.873 27.420 1.00 91.81 84 THR A C 1
ATOM 646 O O . THR A 1 84 ? -5.681 -4.409 27.146 1.00 91.81 84 THR A O 1
ATOM 649 N N . GLN A 1 85 ? -4.338 -2.606 27.094 1.00 93.19 85 GLN A N 1
ATOM 650 C CA . GLN A 1 85 ? -5.271 -1.713 26.407 1.00 93.19 85 GLN A CA 1
ATOM 651 C C . GLN A 1 85 ? -5.206 -1.850 24.882 1.00 93.19 85 GLN A C 1
ATOM 653 O O . GLN A 1 85 ? -5.952 -1.174 24.174 1.00 93.19 85 GLN A O 1
ATOM 658 N N . GLN A 1 86 ? -4.338 -2.725 24.359 1.00 94.38 86 GLN A N 1
ATOM 659 C CA . GLN A 1 86 ? -4.245 -2.952 22.924 1.00 94.38 86 GLN A CA 1
ATOM 660 C C . GLN A 1 86 ? -5.524 -3.592 22.385 1.00 94.38 86 GLN A C 1
ATOM 662 O O . GLN A 1 86 ? -6.014 -4.600 22.899 1.00 94.38 86 GLN A O 1
ATOM 667 N N . LYS A 1 87 ? -6.040 -3.023 21.302 1.00 94.69 87 LYS A N 1
ATOM 668 C CA . LYS A 1 87 ? -7.210 -3.512 20.577 1.00 94.69 87 LYS A CA 1
ATOM 669 C C . LYS A 1 87 ? -6.809 -3.861 19.155 1.00 94.69 87 LYS A C 1
ATOM 671 O O . LYS A 1 87 ? -5.841 -3.328 18.624 1.00 94.69 87 LYS A O 1
ATOM 676 N N . ALA A 1 88 ? -7.532 -4.793 18.554 1.00 93.38 88 ALA A N 1
ATOM 677 C CA . ALA A 1 88 ? -7.238 -5.245 17.207 1.00 93.38 88 ALA A CA 1
ATOM 678 C C . ALA A 1 88 ? -8.254 -4.676 16.218 1.00 93.38 88 ALA A C 1
ATOM 680 O O . ALA A 1 88 ? -9.441 -4.613 16.539 1.00 93.38 88 ALA A O 1
ATOM 681 N N . VAL A 1 89 ? -7.776 -4.316 15.031 1.00 94.38 89 VAL A N 1
ATOM 682 C CA . VAL A 1 89 ? -8.609 -3.920 13.893 1.00 94.38 89 VAL A CA 1
ATOM 683 C C . VAL A 1 89 ? -8.220 -4.711 12.660 1.00 94.38 89 VAL A C 1
ATOM 685 O O . VAL A 1 89 ? -7.041 -5.027 12.454 1.00 94.38 89 VAL A O 1
ATOM 688 N N . TRP A 1 90 ? -9.214 -5.029 11.841 1.00 95.50 90 TRP A N 1
ATOM 689 C CA . TRP A 1 90 ? -8.983 -5.660 10.551 1.00 95.50 90 TRP A CA 1
ATOM 690 C C . TRP A 1 90 ? -8.873 -4.596 9.471 1.00 95.50 90 TRP A C 1
ATOM 692 O O . TRP A 1 90 ? -9.737 -3.729 9.338 1.00 95.50 90 TRP A O 1
ATOM 702 N N . VAL A 1 91 ? -7.804 -4.686 8.688 1.00 94.44 91 VAL A N 1
ATOM 703 C CA . VAL A 1 91 ? -7.500 -3.756 7.605 1.00 94.44 91 VAL A CA 1
ATOM 704 C C . VAL A 1 91 ? -7.372 -4.543 6.309 1.00 94.44 91 VAL A C 1
ATOM 706 O O . VAL A 1 91 ? -6.530 -5.435 6.195 1.00 94.44 91 VAL A O 1
ATOM 709 N N . HIS A 1 92 ? -8.204 -4.227 5.322 1.00 94.69 92 HIS A N 1
ATOM 710 C CA . HIS A 1 92 ? -8.031 -4.687 3.949 1.00 94.69 92 HIS A CA 1
ATOM 711 C C . HIS A 1 92 ? -6.937 -3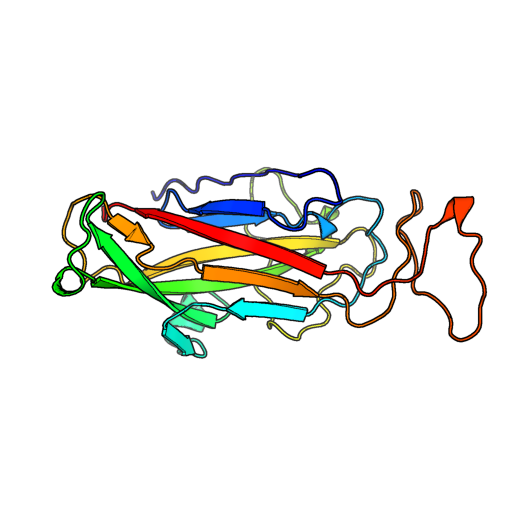.863 3.283 1.00 94.69 92 HIS A C 1
ATOM 713 O O . HIS A 1 92 ? -6.992 -2.631 3.259 1.00 94.69 92 HIS A O 1
ATOM 719 N N . VAL A 1 93 ? -5.934 -4.550 2.747 1.00 94.38 93 VAL A N 1
ATOM 720 C CA . VAL A 1 93 ? -4.816 -3.926 2.055 1.00 94.38 93 VAL A CA 1
ATOM 721 C C . VAL A 1 93 ? -4.777 -4.421 0.620 1.00 94.38 93 VAL A C 1
ATOM 723 O O . VAL A 1 93 ? -4.602 -5.615 0.355 1.00 94.38 93 VAL A O 1
ATOM 726 N N . ALA A 1 94 ? -4.933 -3.494 -0.314 1.00 92.25 94 ALA A N 1
ATOM 727 C CA . ALA A 1 94 ? -5.039 -3.785 -1.734 1.00 92.25 94 ALA A CA 1
ATOM 728 C C . ALA A 1 94 ? -3.910 -3.132 -2.523 1.00 92.25 94 ALA A C 1
ATOM 730 O O . ALA A 1 94 ? -3.543 -1.982 -2.271 1.00 92.25 94 ALA A O 1
ATOM 731 N N . ARG A 1 95 ? -3.399 -3.875 -3.504 1.00 91.19 95 ARG A N 1
ATOM 732 C CA . ARG A 1 95 ? -2.447 -3.406 -4.508 1.00 91.19 95 ARG A CA 1
ATOM 733 C C . ARG A 1 95 ? -3.216 -3.057 -5.776 1.00 91.19 95 ARG A C 1
ATOM 735 O O . ARG A 1 95 ? -4.045 -3.847 -6.219 1.00 91.19 95 ARG A O 1
ATOM 742 N N . PHE A 1 96 ? -2.894 -1.921 -6.377 1.00 89.06 96 PHE A N 1
ATOM 743 C CA . PHE A 1 96 ? -3.430 -1.500 -7.668 1.00 89.06 96 PHE A CA 1
ATOM 744 C C . PHE A 1 96 ? -2.276 -1.134 -8.578 1.00 89.06 96 PHE A C 1
ATOM 746 O O . PHE A 1 96 ? -1.482 -0.267 -8.213 1.00 89.06 96 PHE A O 1
ATOM 753 N N . ASP A 1 97 ? -2.220 -1.758 -9.749 1.00 88.38 97 ASP A N 1
ATOM 754 C CA . ASP A 1 97 ? -1.310 -1.362 -10.813 1.00 88.38 97 ASP A CA 1
ATOM 755 C C . ASP A 1 97 ? -2.094 -1.280 -12.121 1.00 88.38 97 ASP A C 1
ATOM 757 O O . ASP A 1 97 ? -2.786 -2.230 -12.489 1.00 88.38 97 ASP A O 1
ATOM 761 N N . GLY A 1 98 ? -1.992 -0.159 -12.824 1.00 85.69 98 GLY A N 1
ATOM 762 C CA . GLY A 1 98 ? -2.705 0.034 -14.084 1.00 85.69 98 GLY A CA 1
ATOM 763 C C . GLY A 1 98 ? -2.160 1.202 -14.888 1.00 85.69 98 GLY A C 1
ATOM 764 O O . GLY A 1 98 ? -1.125 1.770 -14.542 1.00 85.69 98 GLY A O 1
ATOM 765 N N . CYS A 1 99 ? -2.815 1.545 -15.994 1.00 84.00 99 CYS A N 1
ATOM 766 C CA . CYS A 1 99 ? -2.345 2.616 -16.863 1.00 84.00 99 CYS A CA 1
ATOM 767 C C . CYS A 1 99 ? -2.643 3.986 -16.260 1.00 84.00 99 CYS A C 1
ATOM 769 O O . CYS A 1 99 ? -3.777 4.285 -15.898 1.00 84.00 99 CYS A O 1
ATOM 771 N N . THR A 1 100 ? -1.636 4.861 -16.215 1.00 78.75 100 THR A N 1
ATOM 772 C CA . THR A 1 100 ? -1.818 6.253 -15.772 1.00 78.75 100 THR A CA 1
ATOM 773 C C . THR A 1 100 ? -2.884 6.980 -16.602 1.00 78.75 100 THR A C 1
ATOM 775 O O . THR A 1 100 ? -3.572 7.850 -16.084 1.00 78.75 100 THR A O 1
ATOM 778 N N . ALA A 1 101 ? -3.050 6.608 -17.876 1.00 76.56 101 ALA A N 1
ATOM 779 C CA . ALA A 1 101 ? -4.070 7.169 -18.763 1.00 76.56 101 ALA A CA 1
ATOM 780 C C . ALA A 1 101 ? -5.516 6.855 -18.333 1.00 76.56 101 ALA A C 1
ATOM 782 O O . ALA A 1 101 ? -6.421 7.592 -18.711 1.00 76.56 101 ALA A O 1
ATOM 783 N N . ASP A 1 102 ? -5.722 5.808 -17.530 1.00 73.88 102 ASP A N 1
ATOM 784 C CA . ASP A 1 102 ? -7.045 5.398 -17.046 1.00 73.88 102 ASP A CA 1
ATOM 785 C C . ASP A 1 102 ? -7.448 6.145 -15.760 1.00 73.88 102 ASP A C 1
ATOM 787 O O . ASP A 1 102 ? -8.539 5.939 -15.233 1.00 73.88 102 ASP A O 1
ATOM 791 N N . LEU A 1 103 ? -6.581 7.022 -15.235 1.00 69.69 103 LEU A N 1
ATOM 792 C CA . LEU A 1 103 ? -6.907 7.899 -14.112 1.00 69.69 103 LEU A CA 1
ATOM 793 C C . LEU A 1 103 ? -7.846 9.011 -14.576 1.00 69.69 103 LEU A C 1
ATOM 795 O O . LEU A 1 103 ? -7.416 10.006 -15.164 1.00 69.69 103 LEU A O 1
ATOM 799 N N . PHE A 1 104 ? -9.124 8.885 -14.247 1.00 61.59 104 PHE A N 1
ATOM 800 C CA . PHE A 1 104 ? -10.055 10.000 -14.349 1.00 61.59 104 PHE A CA 1
ATOM 801 C C . PHE A 1 104 ? -9.945 10.852 -13.081 1.00 61.59 104 PHE A C 1
ATOM 803 O O . PHE A 1 104 ? -9.961 10.328 -11.968 1.00 61.59 104 PHE A O 1
ATOM 810 N N . SER A 1 105 ? -9.835 12.175 -13.232 1.00 52.22 105 SER A N 1
ATOM 811 C CA . SER A 1 105 ? -9.650 13.129 -12.121 1.00 52.22 105 SER A CA 1
ATOM 812 C C . SER A 1 105 ? -10.727 13.047 -11.034 1.00 52.22 105 SER A C 1
ATOM 814 O O . SER A 1 105 ? -10.497 13.454 -9.896 1.00 52.22 105 SER A O 1
ATOM 816 N N . ASP A 1 106 ? -11.884 12.495 -11.390 1.00 52.56 106 ASP A N 1
ATOM 817 C CA . ASP A 1 106 ? -13.100 12.495 -10.585 1.00 52.56 106 ASP A CA 1
ATOM 818 C C . ASP A 1 106 ? -13.490 11.069 -10.157 1.00 52.56 106 ASP A C 1
ATOM 820 O O . ASP A 1 106 ? -14.421 10.888 -9.369 1.00 52.56 106 ASP A O 1
ATOM 824 N N . ASP A 1 107 ? -12.782 10.058 -10.674 1.00 50.09 107 ASP A N 1
ATOM 825 C CA . ASP A 1 107 ? -13.075 8.650 -10.455 1.00 50.09 107 ASP A CA 1
ATOM 826 C C . ASP A 1 107 ? -11.805 7.881 -10.087 1.00 50.09 107 ASP A C 1
ATOM 828 O O . ASP A 1 107 ? -11.000 7.486 -10.928 1.00 50.09 107 ASP A O 1
ATOM 832 N N . LEU A 1 108 ? -11.638 7.649 -8.786 1.00 48.84 108 LEU A N 1
ATOM 833 C CA . LEU A 1 108 ? -10.628 6.727 -8.266 1.00 48.84 108 LEU A CA 1
ATOM 834 C C . LEU A 1 108 ? -11.092 5.265 -8.305 1.00 48.84 108 LEU A C 1
ATOM 836 O O . LEU A 1 108 ? -10.361 4.387 -7.846 1.00 48.84 108 LEU A O 1
ATOM 840 N N . LYS A 1 109 ? -12.273 4.977 -8.868 1.00 56.25 109 LYS A N 1
ATOM 841 C CA . LYS A 1 109 ? -12.575 3.656 -9.417 1.00 56.25 109 LYS A CA 1
ATOM 842 C C . LYS A 1 109 ? -12.249 3.632 -10.912 1.00 56.25 109 LYS A C 1
ATOM 844 O O . LYS A 1 109 ? -13.114 3.842 -11.754 1.00 56.25 109 LYS A O 1
ATOM 849 N N . PRO A 1 110 ? -11.008 3.248 -11.230 1.00 49.19 110 PRO A N 1
ATOM 850 C CA . PRO A 1 110 ? -10.806 2.402 -12.400 1.00 49.19 110 PRO A CA 1
ATOM 851 C C . PRO A 1 110 ? -9.828 1.244 -12.165 1.00 49.19 110 PRO A C 1
ATOM 853 O O . PRO A 1 110 ? -9.594 0.470 -13.085 1.00 49.19 110 PRO A O 1
ATOM 856 N N . PHE A 1 111 ? -9.276 1.061 -10.962 1.00 60.72 111 PHE A N 1
ATOM 857 C CA . PHE A 1 111 ? -8.382 -0.071 -10.717 1.00 60.72 111 PHE A CA 1
ATOM 858 C C . PHE A 1 111 ? -9.078 -1.127 -9.882 1.00 60.72 111 PHE A C 1
ATOM 860 O O . PHE A 1 111 ? -9.334 -0.941 -8.691 1.00 60.72 111 PHE A O 1
ATOM 867 N N . ASP A 1 112 ? -9.348 -2.262 -10.514 1.00 76.38 112 ASP A N 1
ATOM 868 C CA . ASP A 1 112 ? -9.520 -3.495 -9.774 1.00 76.38 112 ASP A CA 1
ATOM 869 C C . ASP A 1 112 ? -8.210 -3.782 -9.047 1.00 76.38 112 ASP A C 1
ATOM 871 O O . ASP A 1 112 ? -7.119 -3.720 -9.622 1.00 76.38 112 ASP A O 1
ATOM 875 N N . ALA A 1 113 ? -8.317 -4.060 -7.751 1.00 87.25 113 ALA A N 1
ATOM 876 C CA . ALA A 1 113 ? -7.170 -4.537 -7.008 1.00 87.25 113 ALA A CA 1
ATOM 877 C C . ALA A 1 113 ? -6.641 -5.805 -7.688 1.00 87.25 113 ALA A C 1
ATOM 879 O O . ALA A 1 113 ? -7.417 -6.631 -8.172 1.00 87.25 113 ALA A O 1
ATOM 880 N N . ILE A 1 114 ? -5.326 -5.965 -7.707 1.00 89.38 114 ILE A N 1
ATOM 881 C CA . ILE A 1 114 ? -4.660 -7.139 -8.266 1.00 89.38 114 ILE A CA 1
ATOM 882 C C . ILE A 1 114 ? -4.031 -7.972 -7.153 1.00 89.38 114 ILE A C 1
ATOM 884 O O . ILE A 1 114 ? -3.844 -7.506 -6.024 1.00 89.38 114 ILE A O 1
ATOM 888 N N . ASP A 1 115 ? -3.698 -9.218 -7.478 1.00 89.44 115 ASP A N 1
ATOM 889 C CA . ASP A 1 115 ? -3.018 -10.111 -6.547 1.00 89.44 115 ASP A CA 1
ATOM 890 C C . ASP A 1 115 ? -1.613 -9.581 -6.214 1.00 89.44 115 ASP A C 1
ATOM 892 O O . ASP A 1 115 ? -0.980 -8.865 -6.994 1.00 89.44 115 ASP A O 1
ATOM 896 N N . TYR A 1 116 ? -1.114 -9.907 -5.022 1.00 90.94 116 TYR A N 1
ATOM 897 C CA . TYR A 1 116 ? 0.165 -9.379 -4.527 1.00 90.94 116 TYR A CA 1
ATOM 898 C C . TYR A 1 116 ? 1.372 -9.844 -5.350 1.00 90.94 116 TYR A C 1
ATOM 900 O O . TYR A 1 116 ? 2.386 -9.147 -5.385 1.00 90.94 116 TYR A O 1
ATOM 908 N N . ASP A 1 117 ? 1.249 -10.986 -6.017 1.00 85.50 117 ASP A N 1
ATOM 909 C CA . ASP A 1 117 ? 2.240 -11.621 -6.884 1.00 85.50 117 ASP A CA 1
ATOM 910 C C . ASP A 1 117 ? 1.944 -11.441 -8.382 1.00 85.50 117 ASP A C 1
ATOM 912 O O . ASP A 1 117 ? 2.737 -11.873 -9.220 1.00 85.50 117 ASP A O 1
ATOM 916 N N . ALA A 1 118 ? 0.842 -10.772 -8.739 1.00 87.06 118 ALA A N 1
ATOM 917 C CA . ALA A 1 118 ? 0.561 -10.433 -10.125 1.00 87.06 118 ALA A CA 1
ATOM 918 C C . ALA A 1 118 ? 1.656 -9.511 -10.685 1.00 87.06 118 ALA A C 1
ATOM 920 O O . ALA A 1 118 ? 2.195 -8.656 -9.976 1.00 87.06 118 ALA A O 1
ATOM 921 N N . VAL A 1 119 ? 1.952 -9.655 -11.984 1.00 82.50 119 VAL A N 1
ATOM 922 C CA . VAL A 1 119 ? 2.958 -8.825 -12.672 1.00 82.50 119 VAL A CA 1
ATOM 923 C C . VAL A 1 119 ? 2.629 -7.344 -12.473 1.00 82.50 119 VAL A C 1
ATOM 925 O O . VAL A 1 119 ? 3.452 -6.610 -11.932 1.00 82.50 119 VAL A O 1
ATOM 928 N N . GLY A 1 120 ? 1.385 -6.962 -12.791 1.00 79.19 120 GLY A N 1
ATOM 929 C CA . GLY A 1 120 ? 0.812 -5.659 -12.456 1.00 79.19 120 GLY A CA 1
ATOM 930 C C . GLY A 1 120 ? 1.480 -4.493 -13.182 1.00 79.19 120 GLY A C 1
ATOM 931 O O . GLY A 1 120 ? 2.245 -3.744 -12.578 1.00 79.19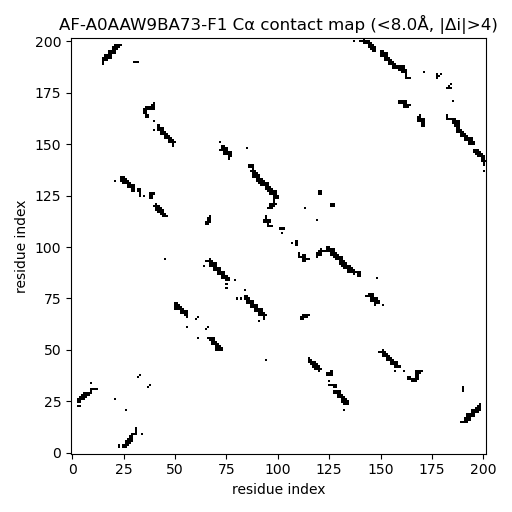 120 GLY A O 1
ATOM 932 N N . TYR A 1 121 ? 1.184 -4.323 -14.475 1.00 84.06 121 TYR A N 1
ATOM 933 C CA . TYR A 1 121 ? 1.685 -3.192 -15.259 1.00 84.06 121 TYR A CA 1
ATOM 934 C C . TYR A 1 121 ? 0.777 -2.806 -16.424 1.00 84.06 121 TYR A C 1
ATOM 936 O O . TYR A 1 121 ? -0.040 -3.594 -16.900 1.00 84.06 121 TYR A O 1
ATOM 944 N N . CYS A 1 122 ? 0.958 -1.576 -16.893 1.00 85.50 122 CYS A N 1
ATOM 945 C CA . CYS A 1 122 ? 0.365 -1.066 -18.115 1.00 85.50 122 CYS A CA 1
ATOM 946 C C . CYS A 1 122 ? 1.213 -1.467 -19.328 1.00 85.50 122 CYS A C 1
ATOM 948 O O . CYS A 1 122 ? 2.351 -1.027 -19.464 1.00 85.50 122 CYS A O 1
ATOM 950 N N . ALA A 1 123 ? 0.654 -2.259 -20.245 1.00 81.69 123 ALA A N 1
ATOM 951 C CA . ALA A 1 123 ? 1.377 -2.695 -21.444 1.00 81.69 123 ALA A CA 1
ATOM 952 C C . ALA A 1 123 ? 1.603 -1.572 -22.476 1.00 81.69 123 ALA A C 1
ATOM 954 O O . ALA A 1 123 ? 2.551 -1.633 -23.254 1.00 81.69 123 ALA A O 1
ATOM 955 N N . ASN A 1 124 ? 0.734 -0.555 -22.492 1.00 78.56 124 ASN A N 1
ATOM 956 C CA . ASN A 1 124 ? 0.691 0.476 -23.536 1.00 78.56 124 ASN A CA 1
ATOM 957 C C . ASN A 1 124 ? 1.060 1.879 -23.021 1.00 78.56 124 ASN A C 1
ATOM 959 O O . ASN A 1 124 ? 0.688 2.878 -23.636 1.00 78.56 124 ASN A O 1
ATOM 963 N N . GLY A 1 125 ? 1.756 1.982 -21.889 1.00 78.25 125 GLY A N 1
ATOM 964 C CA . GLY A 1 125 ? 2.117 3.274 -21.315 1.00 78.25 125 GLY A CA 1
ATOM 965 C C . GLY A 1 125 ? 2.680 3.173 -19.906 1.00 78.25 125 GLY A C 1
ATOM 966 O O . GLY A 1 125 ? 3.063 2.103 -19.442 1.00 78.25 125 GLY A O 1
ATOM 967 N N . SER A 1 126 ? 2.717 4.308 -19.214 1.00 83.25 126 SER A N 1
ATOM 968 C CA . SER A 1 126 ? 3.203 4.364 -17.839 1.00 83.25 126 SER A CA 1
ATOM 969 C C . SER A 1 126 ? 2.254 3.646 -16.888 1.00 83.25 126 SER A C 1
ATOM 971 O O . SER A 1 126 ? 1.033 3.809 -16.948 1.00 83.25 126 SER A O 1
ATOM 973 N N . THR A 1 127 ? 2.842 2.868 -15.984 1.00 86.12 127 THR A N 1
ATOM 974 C CA . THR A 1 127 ? 2.102 2.204 -14.915 1.00 86.12 127 THR A CA 1
ATOM 975 C C . THR A 1 127 ? 1.981 3.137 -13.714 1.00 86.12 127 THR A C 1
ATOM 977 O O . THR A 1 127 ? 3.001 3.555 -13.163 1.00 86.12 127 THR A O 1
ATOM 980 N N . ILE A 1 128 ? 0.758 3.413 -13.261 1.00 85.94 128 ILE A N 1
ATOM 981 C CA . ILE A 1 128 ? 0.520 3.945 -11.921 1.00 85.94 128 ILE A CA 1
ATOM 982 C C . ILE A 1 128 ? 0.397 2.793 -10.927 1.00 85.94 128 ILE A C 1
ATOM 984 O O . ILE A 1 128 ? -0.265 1.792 -11.189 1.00 85.94 128 ILE A O 1
ATOM 988 N N . ARG A 1 129 ? 1.053 2.948 -9.779 1.00 88.12 129 ARG A N 1
ATOM 989 C CA . ARG A 1 129 ? 1.151 1.951 -8.717 1.00 88.12 129 ARG A CA 1
ATOM 990 C C . ARG A 1 129 ? 0.622 2.544 -7.424 1.00 88.12 129 ARG A C 1
ATOM 992 O O . ARG A 1 129 ? 1.147 3.547 -6.944 1.00 88.12 129 ARG A O 1
ATOM 999 N N . MET A 1 130 ? -0.395 1.926 -6.838 1.00 87.81 130 MET A N 1
ATOM 1000 C CA . MET A 1 130 ? -1.021 2.393 -5.602 1.00 87.81 130 MET A CA 1
ATOM 1001 C C . MET A 1 130 ? -1.241 1.264 -4.602 1.00 87.81 130 MET A C 1
ATOM 1003 O O . MET A 1 130 ? -1.330 0.085 -4.953 1.00 87.81 130 MET A O 1
ATOM 1007 N N . THR A 1 131 ? -1.342 1.645 -3.338 1.00 89.19 131 THR A N 1
ATOM 1008 C CA . THR A 1 131 ? -1.694 0.764 -2.228 1.00 89.19 131 THR A CA 1
ATOM 1009 C C . THR A 1 131 ? -2.844 1.399 -1.466 1.00 89.19 131 THR A C 1
ATOM 1011 O O . THR A 1 131 ? -2.756 2.568 -1.098 1.00 89.19 131 THR A O 1
ATOM 1014 N N . ARG A 1 132 ? -3.914 0.652 -1.195 1.00 89.56 132 ARG A N 1
ATOM 1015 C CA . ARG A 1 132 ? -5.004 1.104 -0.318 1.00 89.56 132 ARG A CA 1
ATOM 1016 C C . ARG A 1 132 ? -4.944 0.363 1.000 1.00 89.56 132 ARG A C 1
ATOM 1018 O O . ARG A 1 132 ? -4.861 -0.859 0.992 1.00 89.56 132 ARG A O 1
ATOM 1025 N N . PHE A 1 133 ? -5.092 1.098 2.090 1.00 91.12 133 PHE A N 1
ATOM 1026 C CA . PHE A 1 133 ? -5.425 0.584 3.411 1.00 91.12 133 PHE A CA 1
ATOM 1027 C C . PHE A 1 133 ? -6.866 0.984 3.715 1.00 91.12 133 PHE A C 1
ATOM 1029 O O . PHE A 1 133 ? -7.207 2.158 3.598 1.00 91.12 133 PHE A O 1
ATOM 1036 N N . LEU A 1 134 ? -7.707 0.015 4.058 1.00 91.38 134 LEU A N 1
ATOM 1037 C CA . LEU A 1 134 ? -9.108 0.222 4.408 1.00 91.38 134 LEU A CA 1
ATOM 1038 C C . LEU A 1 134 ? -9.406 -0.516 5.710 1.00 91.38 134 LEU A C 1
ATOM 1040 O O . LEU A 1 134 ? -9.277 -1.736 5.758 1.00 91.38 134 LEU A O 1
ATOM 1044 N N . VAL A 1 135 ? -9.806 0.197 6.755 1.00 92.62 135 VAL A N 1
ATOM 1045 C CA . VAL A 1 135 ? -10.319 -0.423 7.981 1.00 92.62 135 VAL A CA 1
ATOM 1046 C C . VAL A 1 135 ? -11.673 -1.054 7.658 1.00 92.62 135 VAL A C 1
ATOM 1048 O O . VAL A 1 135 ? -12.563 -0.373 7.164 1.00 92.62 135 VAL A O 1
ATOM 1051 N N . ILE A 1 136 ? -11.812 -2.363 7.883 1.00 93.38 136 ILE A N 1
ATOM 1052 C CA . ILE A 1 136 ? -13.032 -3.123 7.543 1.00 93.38 136 ILE A CA 1
ATOM 1053 C C . ILE A 1 136 ? -13.781 -3.655 8.768 1.00 93.38 136 ILE A C 1
ATOM 1055 O O . ILE A 1 136 ? -14.944 -4.032 8.650 1.00 93.38 136 ILE A O 1
ATOM 1059 N N . ASP A 1 137 ? -13.121 -3.705 9.926 1.00 93.88 137 ASP A N 1
ATOM 1060 C CA . ASP A 1 137 ? -13.743 -4.011 11.214 1.00 93.88 137 ASP A CA 1
ATOM 1061 C C . ASP A 1 137 ? -12.944 -3.346 12.340 1.00 93.88 137 ASP A C 1
ATOM 1063 O O . ASP A 1 137 ? -11.797 -3.713 12.629 1.00 93.88 137 ASP A O 1
ATOM 1067 N N . ASP A 1 138 ? -13.583 -2.362 12.961 1.00 93.75 138 ASP A N 1
ATOM 1068 C CA . ASP A 1 138 ? -13.132 -1.589 14.113 1.00 93.75 138 ASP A CA 1
ATOM 1069 C C . ASP A 1 138 ? -14.029 -1.799 15.345 1.00 93.75 138 ASP A C 1
ATOM 1071 O O . ASP A 1 138 ? -13.881 -1.105 16.348 1.00 93.75 138 ASP A O 1
ATOM 1075 N N . SER A 1 139 ? -14.907 -2.810 15.332 1.00 93.88 139 SER A N 1
ATOM 1076 C CA . SER A 1 139 ? -15.933 -3.051 16.364 1.00 93.88 139 SER A CA 1
ATOM 1077 C C . SER A 1 139 ? -15.396 -3.281 17.784 1.00 93.88 139 SER A C 1
ATOM 1079 O O . SER A 1 139 ? -16.159 -3.347 18.750 1.00 93.88 139 SER A O 1
ATOM 1081 N N . LYS A 1 140 ? -14.079 -3.467 17.931 1.00 92.38 140 LYS A N 1
ATOM 1082 C CA . LYS A 1 140 ? -13.382 -3.634 19.216 1.00 92.38 140 LYS A CA 1
ATOM 1083 C C . LYS A 1 140 ? -12.862 -2.327 19.805 1.00 92.38 140 LYS A C 1
ATOM 1085 O O . LYS A 1 140 ? -12.318 -2.363 20.914 1.00 92.38 140 LYS A O 1
ATOM 1090 N N . LEU A 1 141 ? -12.975 -1.228 19.071 1.00 93.12 141 LEU A N 1
ATOM 1091 C CA . LEU A 1 141 ? -12.525 0.085 19.494 1.00 93.12 141 LEU A CA 1
ATOM 1092 C C . LEU A 1 141 ? -13.641 0.852 20.200 1.00 93.12 141 LEU A C 1
ATOM 1094 O O . LEU A 1 141 ? -14.827 0.692 19.920 1.00 93.12 141 LEU A O 1
ATOM 1098 N N . GLU A 1 142 ? -13.232 1.687 21.143 1.00 93.50 142 GLU A N 1
ATOM 1099 C CA . GLU A 1 142 ? -14.089 2.684 21.777 1.00 93.50 142 GLU A CA 1
ATOM 1100 C C . GLU A 1 142 ? -13.999 3.995 20.982 1.00 93.50 142 GLU A C 1
ATOM 1102 O O . GLU A 1 142 ? -13.084 4.178 20.182 1.00 93.50 142 GLU A O 1
ATOM 1107 N N . ASN A 1 143 ? -14.923 4.936 21.190 1.00 91.88 143 ASN A N 1
ATOM 1108 C CA . ASN A 1 143 ? -14.883 6.226 20.493 1.00 91.88 143 ASN A CA 1
ATOM 1109 C C . ASN A 1 143 ? -13.846 7.179 21.126 1.00 91.88 143 ASN A C 1
ATOM 1111 O O . ASN A 1 143 ? -14.194 8.163 21.780 1.00 91.88 143 ASN A O 1
ATOM 1115 N N . ILE A 1 144 ? -12.568 6.830 20.975 1.00 93.38 144 ILE A N 1
ATOM 1116 C CA . ILE A 1 144 ? -11.380 7.587 21.387 1.00 93.38 144 ILE A CA 1
ATOM 1117 C C . ILE A 1 144 ? -10.296 7.469 20.306 1.00 93.38 144 ILE A C 1
ATOM 1119 O O . ILE A 1 144 ? -10.392 6.630 19.412 1.00 93.38 144 ILE A O 1
ATOM 1123 N N . GLU A 1 145 ? -9.247 8.287 20.391 1.00 93.62 145 GLU A N 1
ATOM 1124 C CA . GLU A 1 145 ? -8.115 8.208 19.462 1.00 93.62 145 GLU A CA 1
ATOM 1125 C C . GLU A 1 145 ? -7.172 7.038 19.786 1.00 93.62 145 GLU A C 1
ATOM 1127 O O . GLU A 1 145 ? -6.741 6.837 20.928 1.00 93.62 145 GLU A O 1
ATOM 1132 N N . TYR A 1 146 ? -6.781 6.315 18.740 1.00 94.25 146 TYR A N 1
ATOM 1133 C CA . TYR A 1 146 ? -5.831 5.211 18.775 1.00 94.25 146 TYR A CA 1
ATOM 1134 C C . TYR A 1 146 ? -4.629 5.457 17.859 1.00 94.25 146 TYR A C 1
ATOM 1136 O O . TYR A 1 146 ? -4.734 6.110 16.819 1.00 94.25 146 TYR A O 1
ATOM 1144 N N . GLU A 1 147 ? -3.500 4.842 18.208 1.00 93.62 147 GLU A N 1
ATOM 1145 C CA . GLU A 1 147 ? -2.299 4.742 17.381 1.00 93.62 147 GLU A CA 1
ATOM 1146 C C . GLU A 1 147 ? -1.824 3.292 17.226 1.00 93.62 147 GLU A C 1
ATOM 1148 O O . GLU A 1 147 ? -2.157 2.426 18.038 1.00 93.62 147 GLU A O 1
ATOM 1153 N N . LEU A 1 148 ? -1.038 3.005 16.182 1.00 91.69 148 LEU A N 1
ATOM 1154 C CA . LEU A 1 148 ? -0.431 1.680 15.997 1.00 91.69 148 LEU A CA 1
ATOM 1155 C C . LEU A 1 148 ? 0.442 1.301 17.200 1.00 91.69 148 LEU A C 1
ATOM 1157 O O . LEU A 1 148 ? 1.360 2.021 17.585 1.00 91.69 148 LEU A O 1
ATOM 1161 N N . ALA A 1 149 ? 0.182 0.124 17.769 1.00 91.31 149 ALA A N 1
ATOM 1162 C CA . ALA A 1 149 ? 0.940 -0.407 18.897 1.00 91.31 149 ALA A CA 1
ATOM 1163 C C . ALA A 1 149 ? 2.346 -0.886 18.493 1.00 91.31 149 ALA A C 1
ATOM 1165 O O . ALA A 1 149 ? 3.237 -0.972 19.338 1.00 91.31 149 ALA A O 1
ATOM 1166 N N . ALA A 1 150 ? 2.537 -1.209 17.213 1.00 85.25 150 ALA A N 1
ATOM 1167 C CA . ALA A 1 150 ? 3.824 -1.517 16.608 1.00 85.25 150 ALA A CA 1
ATOM 1168 C C . ALA A 1 150 ? 3.837 -1.046 15.142 1.00 85.25 150 ALA A C 1
ATOM 1170 O O . ALA A 1 150 ? 2.779 -1.054 14.504 1.00 85.25 150 ALA A O 1
ATOM 1171 N N . PRO A 1 151 ? 5.005 -0.666 14.590 1.00 80.25 151 PRO A N 1
ATOM 1172 C CA . PRO A 1 151 ? 5.115 -0.293 13.185 1.00 80.25 151 PRO A CA 1
ATOM 1173 C C . PRO A 1 151 ? 4.712 -1.445 12.259 1.00 80.25 151 PRO A C 1
ATOM 1175 O O . PRO A 1 151 ? 5.159 -2.581 12.432 1.00 80.25 151 PRO A O 1
ATOM 1178 N N . VAL A 1 152 ? 3.907 -1.135 11.248 1.00 89.19 152 VAL A N 1
ATOM 1179 C CA . VAL A 1 152 ? 3.620 -2.031 10.120 1.00 89.19 152 VAL A CA 1
ATOM 1180 C C . VAL A 1 152 ? 4.434 -1.541 8.932 1.00 89.19 152 VAL A C 1
ATOM 1182 O O . VAL A 1 152 ? 4.661 -0.346 8.798 1.00 89.19 152 VAL A O 1
ATOM 1185 N N . MET A 1 153 ? 4.895 -2.433 8.066 1.00 88.38 153 MET A N 1
ATOM 1186 C CA . MET A 1 153 ? 5.581 -2.047 6.834 1.00 88.38 153 MET A CA 1
ATOM 1187 C C . MET A 1 153 ? 4.877 -2.660 5.638 1.00 88.38 153 MET A C 1
ATOM 1189 O O . MET A 1 153 ? 4.437 -3.806 5.707 1.00 88.38 153 MET A O 1
ATOM 1193 N N . TYR A 1 154 ? 4.815 -1.930 4.532 1.00 90.06 154 TYR A N 1
ATOM 1194 C CA . TYR A 1 154 ? 4.563 -2.534 3.228 1.00 90.06 154 TYR A CA 1
ATOM 1195 C C . TYR A 1 154 ? 5.772 -2.325 2.326 1.00 90.06 154 TYR A C 1
ATOM 1197 O O . TYR A 1 154 ? 6.532 -1.372 2.508 1.00 90.06 154 TYR A O 1
ATOM 1205 N N . TYR A 1 155 ? 5.950 -3.217 1.358 1.00 88.44 155 TYR A N 1
ATOM 1206 C CA . TYR A 1 155 ? 7.018 -3.102 0.376 1.00 88.44 155 TYR A CA 1
ATOM 1207 C C . TYR A 1 155 ? 6.534 -3.421 -1.035 1.00 88.44 155 TYR A C 1
ATOM 1209 O O . TYR A 1 155 ? 5.588 -4.186 -1.233 1.00 88.44 155 TYR A O 1
ATOM 1217 N N . ARG A 1 156 ? 7.228 -2.837 -2.011 1.00 87.94 156 ARG A N 1
ATOM 1218 C CA . ARG A 1 156 ? 7.198 -3.183 -3.427 1.00 87.94 156 ARG A CA 1
ATOM 1219 C C . ARG A 1 156 ? 8.606 -3.541 -3.877 1.00 87.94 156 ARG A C 1
ATOM 1221 O O . ARG A 1 156 ? 9.561 -2.822 -3.588 1.00 87.94 156 ARG A O 1
ATOM 1228 N N . ARG A 1 157 ? 8.742 -4.656 -4.587 1.00 85.00 157 ARG A N 1
ATOM 1229 C CA . ARG A 1 157 ? 10.041 -5.172 -5.030 1.00 85.00 157 ARG A CA 1
ATOM 1230 C C . ARG A 1 157 ? 10.016 -5.516 -6.509 1.00 85.00 157 ARG A C 1
ATOM 1232 O O . ARG A 1 157 ? 9.160 -6.278 -6.937 1.00 85.00 157 ARG A O 1
ATOM 1239 N N . GLY A 1 158 ? 10.970 -5.002 -7.278 1.00 83.50 158 GLY A N 1
ATOM 1240 C CA . GLY A 1 158 ? 11.194 -5.449 -8.652 1.00 83.50 158 GLY A CA 1
ATOM 1241 C C . GLY A 1 158 ? 11.843 -6.834 -8.669 1.00 83.50 158 GLY A C 1
ATOM 1242 O O . GLY A 1 158 ? 12.800 -7.071 -7.933 1.00 83.50 158 GLY A O 1
ATOM 1243 N N . GLN A 1 159 ? 11.342 -7.748 -9.503 1.00 80.62 159 GLN A N 1
ATOM 1244 C CA . GLN A 1 159 ? 11.872 -9.120 -9.581 1.00 80.62 159 GLN A CA 1
ATOM 1245 C C . GLN A 1 159 ? 13.218 -9.211 -10.319 1.00 80.62 159 GLN A C 1
ATOM 1247 O O . GLN A 1 159 ? 14.003 -10.127 -10.073 1.00 80.62 159 GLN A O 1
ATOM 1252 N N . ARG A 1 160 ? 13.495 -8.257 -11.214 1.00 86.31 160 ARG A N 1
ATOM 1253 C CA . ARG A 1 160 ? 14.699 -8.195 -12.051 1.00 86.31 160 ARG A CA 1
ATOM 1254 C C . ARG A 1 160 ? 15.476 -6.910 -11.791 1.00 86.31 160 ARG A C 1
ATOM 1256 O O . ARG A 1 160 ? 14.915 -5.898 -11.370 1.00 86.31 160 ARG A O 1
ATOM 1263 N N . GLU A 1 161 ? 16.775 -6.943 -12.076 1.00 88.69 161 GLU A N 1
ATOM 1264 C CA . GLU A 1 161 ? 17.603 -5.741 -12.023 1.00 88.69 161 GLU A CA 1
ATOM 1265 C C . GLU A 1 161 ? 17.144 -4.71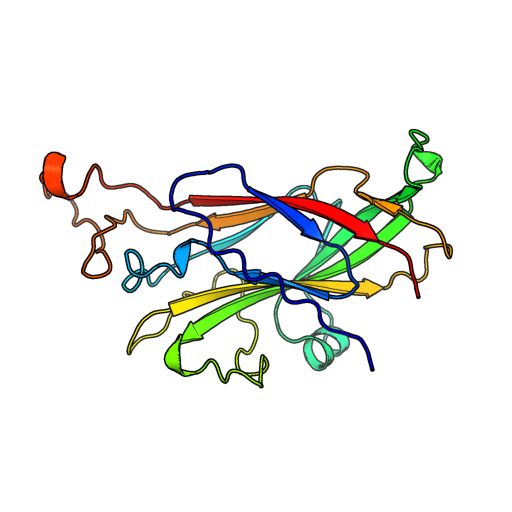8 -13.062 1.00 88.69 161 GLU A C 1
ATOM 1267 O O . GLU A 1 161 ? 16.995 -5.023 -14.249 1.00 88.69 161 GLU A O 1
ATOM 1272 N N . PHE A 1 162 ? 16.941 -3.490 -12.598 1.00 89.44 162 PHE A N 1
ATOM 1273 C CA . PHE A 1 162 ? 16.407 -2.397 -13.389 1.00 89.44 162 PHE A CA 1
ATOM 1274 C C . PHE A 1 162 ? 17.330 -1.184 -13.302 1.00 89.44 162 PHE A C 1
ATOM 1276 O O . PHE A 1 162 ? 17.897 -0.877 -12.249 1.00 89.44 162 PHE A O 1
ATOM 1283 N N . LEU A 1 163 ? 17.473 -0.493 -14.425 1.00 90.00 163 LEU A N 1
ATOM 1284 C CA . LEU A 1 163 ? 18.203 0.759 -14.550 1.00 90.00 163 LEU A CA 1
ATOM 1285 C C . LEU A 1 163 ? 17.191 1.857 -14.859 1.00 90.00 163 LEU A C 1
ATOM 1287 O O . LEU A 1 163 ? 16.595 1.854 -15.931 1.00 90.00 163 LEU A O 1
ATOM 1291 N N . ALA A 1 164 ? 16.987 2.776 -13.916 1.00 87.81 164 ALA A N 1
ATOM 1292 C CA . ALA A 1 164 ? 16.123 3.933 -14.123 1.00 87.81 164 ALA A CA 1
ATOM 1293 C C . ALA A 1 164 ? 16.783 4.931 -15.086 1.00 87.81 164 ALA A C 1
ATOM 1295 O O . ALA A 1 164 ? 17.997 5.142 -15.034 1.00 87.81 164 ALA A O 1
ATOM 1296 N N . SER A 1 165 ? 15.989 5.551 -15.954 1.00 87.12 165 SER A N 1
ATOM 1297 C CA . SER A 1 165 ? 16.451 6.584 -16.888 1.00 87.12 165 SER A CA 1
ATOM 1298 C C . SER A 1 165 ? 15.301 7.496 -17.292 1.00 87.12 165 SER A C 1
ATOM 1300 O O . SER A 1 165 ? 14.150 7.088 -17.193 1.00 87.12 165 SER A O 1
ATOM 1302 N N . ASP A 1 166 ? 15.604 8.672 -17.839 1.00 85.62 166 ASP A N 1
ATOM 1303 C CA . ASP A 1 166 ? 14.585 9.630 -18.305 1.00 85.62 166 ASP A CA 1
ATOM 1304 C C . ASP A 1 166 ? 13.650 9.040 -19.382 1.00 85.62 166 ASP A C 1
ATOM 1306 O O . ASP A 1 166 ? 12.477 9.392 -19.441 1.00 85.62 166 ASP A O 1
ATOM 1310 N N . ASP A 1 167 ? 14.134 8.066 -20.162 1.00 86.62 167 ASP A N 1
ATOM 1311 C CA . ASP A 1 167 ? 13.350 7.318 -21.163 1.00 86.62 167 ASP A CA 1
ATOM 1312 C C . ASP A 1 167 ? 12.524 6.147 -20.577 1.00 86.62 167 ASP A C 1
ATOM 1314 O O . ASP A 1 167 ? 12.178 5.198 -21.284 1.00 86.62 167 ASP A O 1
ATOM 1318 N N . GLY A 1 168 ? 12.256 6.153 -19.269 1.00 85.19 168 GLY A N 1
ATOM 1319 C CA . GLY A 1 168 ? 11.415 5.139 -18.622 1.00 85.19 168 GLY A CA 1
ATOM 1320 C C . GLY A 1 168 ? 12.135 3.959 -17.982 1.00 85.19 168 GLY A C 1
ATOM 1321 O O . GLY A 1 168 ? 11.487 3.103 -17.376 1.00 85.19 168 GLY A O 1
ATOM 1322 N N . GLY A 1 169 ? 13.461 3.910 -18.102 1.00 89.56 169 GLY A N 1
ATOM 1323 C CA . GLY A 1 169 ? 14.309 2.835 -17.603 1.00 89.56 169 GLY A CA 1
ATOM 1324 C C . GLY A 1 169 ? 14.224 1.540 -18.414 1.00 89.56 169 GLY A C 1
ATOM 1325 O O . GLY A 1 169 ? 13.480 1.429 -19.389 1.00 89.56 169 GLY A O 1
ATOM 1326 N N . PHE A 1 170 ? 15.038 0.552 -18.048 1.00 90.44 170 PHE A N 1
ATOM 1327 C CA . PHE A 1 170 ? 15.067 -0.753 -18.711 1.00 90.44 170 PHE A CA 1
ATOM 1328 C C . PHE A 1 170 ? 15.669 -1.846 -17.822 1.00 90.44 170 PHE A C 1
ATOM 1330 O O . PHE A 1 170 ? 16.458 -1.588 -16.910 1.00 90.44 170 PHE A O 1
ATOM 1337 N N . TYR A 1 171 ? 15.334 -3.097 -18.136 1.00 91.19 171 TYR A N 1
ATOM 1338 C CA . TYR A 1 171 ? 15.911 -4.267 -17.480 1.00 91.19 171 TYR A CA 1
ATOM 1339 C C . TYR A 1 171 ? 17.355 -4.505 -17.915 1.00 91.19 171 TYR A C 1
ATOM 1341 O O . TYR A 1 171 ? 17.673 -4.528 -19.110 1.00 91.19 171 TYR A O 1
ATOM 1349 N N . ALA A 1 172 ? 18.233 -4.719 -16.938 1.00 89.12 172 ALA A N 1
ATOM 1350 C CA . ALA A 1 172 ? 19.624 -5.033 -17.209 1.00 89.12 172 ALA A CA 1
ATOM 1351 C C . ALA A 1 172 ? 19.739 -6.416 -17.867 1.00 89.12 172 ALA A C 1
ATOM 1353 O O . ALA A 1 172 ? 19.175 -7.408 -17.404 1.00 89.12 172 ALA A O 1
ATOM 1354 N N . LYS A 1 173 ? 20.484 -6.483 -18.971 1.00 88.19 173 LYS A N 1
ATOM 1355 C CA . LYS A 1 173 ? 20.794 -7.739 -19.649 1.00 88.19 173 LYS A CA 1
ATOM 1356 C C . LYS A 1 173 ? 21.943 -8.441 -18.922 1.00 88.19 173 LYS A C 1
ATOM 1358 O O . LYS A 1 173 ? 22.919 -7.774 -18.564 1.00 88.19 173 LYS A O 1
ATOM 1363 N N . PRO A 1 174 ? 21.887 -9.776 -18.772 1.00 84.31 174 PRO A N 1
ATOM 1364 C CA . PRO A 1 174 ? 23.000 -10.535 -18.220 1.00 84.31 174 PRO A CA 1
ATOM 1365 C C . PRO A 1 174 ? 24.297 -10.257 -18.987 1.00 84.31 174 PRO A C 1
ATOM 1367 O O . PRO A 1 174 ? 24.294 -10.210 -20.218 1.00 84.31 174 PRO A O 1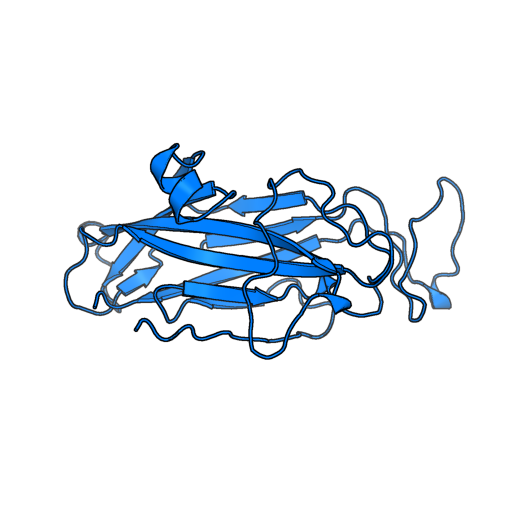
ATOM 1370 N N . ASN A 1 175 ? 25.406 -10.106 -18.263 1.00 82.69 175 ASN A N 1
ATOM 1371 C CA . ASN A 1 175 ? 26.754 -9.909 -18.814 1.00 82.69 175 ASN A CA 1
ATOM 1372 C C . ASN A 1 175 ? 26.957 -8.634 -19.658 1.00 82.69 175 ASN A C 1
ATOM 1374 O O . ASN A 1 175 ? 27.942 -8.539 -20.390 1.00 82.69 175 ASN A O 1
ATOM 1378 N N . VAL A 1 176 ? 26.070 -7.639 -19.558 1.00 85.00 176 VAL A N 1
ATOM 1379 C CA . VAL A 1 176 ? 26.251 -6.335 -20.215 1.00 85.00 176 VAL A CA 1
ATOM 1380 C C . VAL A 1 176 ? 26.754 -5.307 -19.205 1.00 85.00 176 VAL A C 1
ATOM 1382 O O . VAL A 1 176 ? 26.146 -5.096 -18.158 1.00 85.00 176 VAL A O 1
ATOM 1385 N N . VAL A 1 177 ? 27.863 -4.637 -19.530 1.00 80.19 177 VAL A N 1
ATOM 1386 C CA . VAL A 1 177 ? 28.378 -3.521 -18.727 1.00 80.19 177 VAL A CA 1
ATOM 1387 C C . VAL A 1 177 ? 27.695 -2.236 -19.172 1.00 80.19 177 VAL A C 1
ATOM 1389 O O . VAL A 1 177 ? 27.892 -1.762 -20.290 1.00 80.19 177 VAL A O 1
ATOM 1392 N N . TYR A 1 178 ? 26.909 -1.655 -18.275 1.00 81.00 178 TYR A N 1
ATOM 1393 C CA . TYR A 1 178 ? 26.283 -0.358 -18.484 1.00 81.00 178 TYR A CA 1
ATOM 1394 C C . TYR A 1 178 ? 27.193 0.759 -17.970 1.00 81.00 178 TYR A C 1
ATOM 1396 O O . TYR A 1 178 ? 27.865 0.620 -16.947 1.00 81.00 178 TYR A O 1
ATOM 1404 N N . GLY A 1 179 ? 27.236 1.882 -18.690 1.00 77.94 179 GLY A N 1
ATOM 1405 C CA . GLY A 1 179 ? 28.017 3.045 -18.277 1.00 77.94 179 GLY A CA 1
ATOM 1406 C C . GLY A 1 179 ? 27.499 3.610 -16.955 1.00 77.94 179 GLY A C 1
ATOM 1407 O O . GLY A 1 179 ? 26.450 4.254 -16.932 1.00 77.94 179 GLY A O 1
ATOM 1408 N N . LYS A 1 180 ? 28.254 3.406 -15.867 1.00 72.69 180 LYS A N 1
ATOM 1409 C CA . LYS A 1 180 ? 27.892 3.842 -14.505 1.00 72.69 180 LYS A CA 1
ATOM 1410 C C . LYS A 1 180 ? 27.546 5.330 -14.423 1.00 72.69 180 LYS A C 1
ATOM 1412 O O . LYS A 1 180 ? 26.648 5.701 -13.679 1.00 72.69 180 LYS A O 1
ATOM 1417 N N . SER A 1 181 ? 28.244 6.177 -15.179 1.00 73.19 181 SER A N 1
ATOM 1418 C CA . SER A 1 181 ? 28.006 7.625 -15.200 1.00 73.19 181 SER A CA 1
ATOM 1419 C C . SER A 1 181 ? 26.654 8.014 -15.797 1.00 73.19 181 SER A C 1
ATOM 1421 O O . SER A 1 181 ? 26.154 9.083 -15.472 1.00 73.19 181 SER A O 1
ATOM 1423 N N . LYS A 1 182 ? 26.074 7.170 -16.659 1.00 74.75 182 LYS A N 1
ATOM 1424 C CA . LYS A 1 182 ? 24.806 7.449 -17.338 1.00 74.75 182 LYS A CA 1
ATOM 1425 C C . LYS A 1 182 ? 23.607 6.805 -16.642 1.00 74.75 182 LYS A C 1
ATOM 1427 O O . LYS A 1 182 ? 22.571 7.442 -16.541 1.00 74.75 182 LYS A O 1
ATOM 1432 N N . TYR A 1 183 ? 23.742 5.561 -16.179 1.00 72.88 183 TYR A N 1
ATOM 1433 C CA . TYR A 1 183 ? 22.604 4.775 -15.675 1.00 72.88 183 TYR A CA 1
ATOM 1434 C C . TYR A 1 183 ? 22.774 4.281 -14.229 1.00 72.88 183 TYR A C 1
ATOM 1436 O O . TYR A 1 183 ? 21.862 3.686 -13.663 1.00 72.88 183 TYR A O 1
ATOM 1444 N N . GLY A 1 184 ? 23.943 4.492 -13.619 1.00 77.12 184 GLY A N 1
ATOM 1445 C CA . GLY A 1 184 ? 24.285 3.872 -12.341 1.00 77.12 184 GLY A CA 1
ATOM 1446 C C . GLY A 1 184 ? 24.555 2.369 -12.467 1.00 77.12 184 GLY A C 1
ATOM 1447 O O . GLY A 1 184 ? 24.982 1.883 -13.516 1.00 77.12 184 GLY A O 1
ATOM 1448 N N . TYR A 1 185 ? 24.357 1.642 -11.367 1.00 79.06 185 TYR A N 1
ATOM 1449 C CA . TYR A 1 185 ? 24.483 0.184 -11.330 1.00 79.06 185 TYR A CA 1
ATOM 1450 C C . TYR A 1 185 ? 23.111 -0.481 -11.450 1.00 79.06 185 TYR A C 1
ATOM 1452 O O . TYR A 1 185 ? 22.167 -0.000 -10.812 1.00 79.06 185 TYR A O 1
ATOM 1460 N N . PRO A 1 186 ? 23.009 -1.600 -12.192 1.00 82.19 186 PRO A N 1
ATOM 1461 C CA . PRO A 1 186 ? 21.843 -2.465 -12.126 1.00 82.19 186 PRO A CA 1
ATOM 1462 C C . PRO A 1 186 ? 21.556 -2.841 -10.676 1.00 82.19 186 PRO A C 1
ATOM 1464 O O . PRO A 1 186 ? 22.465 -3.202 -9.927 1.00 82.19 186 PRO A O 1
ATOM 1467 N N . LYS A 1 187 ? 20.299 -2.711 -10.267 1.00 82.62 187 LYS A N 1
ATOM 1468 C CA . LYS A 1 187 ? 19.853 -3.115 -8.936 1.00 82.62 187 LYS A CA 1
ATOM 1469 C C . LYS A 1 187 ? 18.427 -3.620 -9.005 1.00 82.62 187 LYS A C 1
ATOM 1471 O O . LYS A 1 187 ? 17.626 -3.132 -9.801 1.00 82.62 187 LYS A O 1
ATOM 1476 N N . SER A 1 188 ? 18.100 -4.579 -8.150 1.00 80.88 188 SER A N 1
ATOM 1477 C CA . SER A 1 188 ? 16.697 -4.869 -7.860 1.00 80.88 188 SER A CA 1
ATOM 1478 C C . SER A 1 188 ? 16.089 -3.643 -7.178 1.00 80.88 188 SER A C 1
ATOM 1480 O O . SER A 1 188 ? 16.686 -3.088 -6.250 1.00 80.88 188 SER A O 1
ATOM 1482 N N . LEU A 1 189 ? 14.940 -3.182 -7.668 1.00 84.19 189 LEU A N 1
ATOM 1483 C CA . LEU A 1 189 ? 14.240 -2.053 -7.063 1.00 84.19 189 LEU A CA 1
ATOM 1484 C C . LEU A 1 189 ? 13.543 -2.507 -5.786 1.00 84.19 189 LEU A C 1
ATOM 1486 O O . LEU A 1 189 ? 12.895 -3.551 -5.768 1.00 84.19 189 LEU A O 1
ATOM 1490 N N . TYR A 1 190 ? 13.655 -1.691 -4.747 1.00 81.75 190 TYR A N 1
ATOM 1491 C CA . TYR A 1 190 ? 12.936 -1.863 -3.497 1.00 81.75 190 TYR A CA 1
ATOM 1492 C C . TYR A 1 190 ? 12.355 -0.516 -3.094 1.00 81.75 190 TYR A C 1
ATOM 1494 O O . TYR A 1 190 ? 13.069 0.484 -3.037 1.00 81.75 190 TYR A O 1
ATOM 1502 N N . GLU A 1 191 ? 11.064 -0.516 -2.813 1.00 84.25 191 GLU A N 1
ATOM 1503 C CA . GLU A 1 191 ? 10.365 0.541 -2.102 1.00 84.25 191 GLU A CA 1
ATOM 1504 C C . GLU A 1 191 ? 9.775 -0.095 -0.850 1.00 84.25 191 GLU A C 1
ATOM 1506 O O . GLU A 1 191 ? 9.113 -1.128 -0.937 1.00 84.25 191 GLU A O 1
ATOM 1511 N N . TRP A 1 192 ? 9.993 0.505 0.312 1.00 85.50 192 TRP A N 1
ATOM 1512 C CA . TRP A 1 192 ? 9.255 0.154 1.514 1.00 85.50 192 TRP A CA 1
ATOM 1513 C C . TRP A 1 192 ? 8.769 1.415 2.210 1.00 85.50 192 TRP A C 1
ATOM 1515 O O . TRP A 1 192 ? 9.298 2.508 2.019 1.00 85.50 192 TRP A O 1
ATOM 1525 N N . SER A 1 193 ? 7.716 1.272 3.001 1.00 83.69 193 SER A N 1
ATOM 1526 C CA . SER A 1 193 ? 7.227 2.352 3.842 1.00 83.69 193 SER A CA 1
ATOM 1527 C C . SER A 1 193 ? 6.759 1.798 5.173 1.00 83.69 193 SER A C 1
ATOM 1529 O O . SER A 1 193 ? 6.087 0.765 5.237 1.00 83.69 193 SER A O 1
ATOM 1531 N N . VAL A 1 194 ? 7.132 2.509 6.234 1.00 86.00 194 VAL A N 1
ATOM 1532 C CA . VAL A 1 194 ? 6.621 2.294 7.579 1.00 86.00 194 VAL A CA 1
ATOM 1533 C C . VAL A 1 194 ? 5.272 2.989 7.688 1.00 86.00 194 VAL A C 1
ATOM 1535 O O . VAL A 1 194 ? 5.156 4.200 7.520 1.00 86.00 194 VAL A O 1
ATOM 1538 N N . VAL A 1 195 ? 4.249 2.211 7.987 1.00 86.00 195 VAL A N 1
ATOM 1539 C CA . VAL A 1 195 ? 2.891 2.663 8.230 1.00 86.00 195 VAL A CA 1
ATOM 1540 C C . VAL A 1 195 ? 2.752 3.032 9.702 1.00 86.00 195 VAL A C 1
ATOM 1542 O O . VAL A 1 195 ? 2.994 2.214 10.594 1.00 86.00 195 VAL A O 1
ATOM 1545 N N . THR A 1 196 ? 2.333 4.267 9.948 1.00 85.81 196 THR A N 1
ATOM 1546 C CA . THR A 1 196 ? 1.779 4.723 11.223 1.00 85.81 196 THR A CA 1
ATOM 1547 C C . THR A 1 196 ? 0.279 4.943 11.047 1.00 85.81 196 THR A C 1
ATOM 1549 O O . THR A 1 196 ? -0.212 5.092 9.932 1.00 85.81 196 THR A O 1
ATOM 1552 N N . MET A 1 197 ? -0.486 4.933 12.133 1.00 85.38 197 MET A N 1
ATOM 1553 C CA . MET A 1 197 ? -1.933 5.150 12.080 1.00 85.38 197 MET A CA 1
ATOM 1554 C C . MET A 1 197 ? -2.324 6.056 13.231 1.00 85.38 197 MET A C 1
ATOM 1556 O O . MET A 1 197 ? -1.851 5.841 14.346 1.00 85.38 197 MET A O 1
ATOM 1560 N N . LYS A 1 198 ? -3.178 7.037 12.951 1.00 87.69 198 LYS A N 1
ATOM 1561 C CA . LYS A 1 198 ? -3.984 7.740 13.947 1.00 87.69 198 LYS A CA 1
ATOM 1562 C C . LYS A 1 198 ? -5.434 7.580 13.539 1.00 87.69 198 LYS A C 1
ATOM 1564 O O . LYS A 1 198 ? -5.803 7.989 12.444 1.00 87.69 198 LYS A O 1
ATOM 1569 N N . TYR A 1 199 ? -6.224 6.938 14.385 1.00 89.44 199 TYR A N 1
ATOM 1570 C CA . TYR A 1 199 ? -7.571 6.526 14.025 1.00 89.44 199 TYR A CA 1
ATOM 1571 C C . TYR A 1 199 ? -8.526 6.702 15.192 1.00 89.44 199 TYR A C 1
ATOM 1573 O O . TYR A 1 199 ? -8.210 6.327 16.319 1.00 89.44 199 TYR A O 1
ATOM 1581 N N . GLN A 1 200 ? -9.703 7.234 14.897 1.00 89.56 200 GLN A N 1
ATOM 1582 C CA . GLN A 1 200 ? -10.826 7.298 15.812 1.00 89.56 200 GLN A CA 1
ATOM 1583 C C . GLN A 1 200 ? -12.035 6.685 15.091 1.00 89.56 200 GLN A C 1
ATOM 1585 O O . GLN A 1 200 ? -12.342 7.132 13.982 1.00 89.56 200 GLN A O 1
ATOM 1590 N N . PRO A 1 201 ? -12.694 5.667 15.673 1.00 85.44 201 PRO A N 1
ATOM 1591 C CA . PRO A 1 201 ? -13.948 5.139 15.141 1.00 85.44 201 PRO A CA 1
ATOM 1592 C C . PRO A 1 201 ? -15.004 6.241 15.022 1.00 85.44 201 PRO A C 1
ATOM 1594 O O . PRO A 1 201 ? -15.087 7.110 15.894 1.00 85.44 201 PRO A O 1
ATOM 1597 N N . ASN A 1 202 ? -15.808 6.198 13.959 1.00 72.94 202 ASN A N 1
ATOM 1598 C CA . ASN A 1 202 ? -16.908 7.148 13.744 1.00 72.94 202 ASN A CA 1
ATOM 1599 C C . ASN A 1 202 ? -18.169 6.780 14.532 1.00 72.94 202 ASN A C 1
ATOM 1601 O O . ASN A 1 202 ? -18.492 5.575 14.612 1.00 72.94 202 ASN A O 1
#

Nearest PDB structures (foldseek):
  4ph8-assembly2_B  TM=3.778E-01  e=3.533E-02  Escherichia coli O104:H4 str. C227-11
  6fjy-assembly2_D  TM=3.234E-01  e=1.910E-01  Acinetobacter baumannii
  8ecz-assembly1_H  TM=1.188E-01  e=2.402E+00  Bos taurus
  7t82-assembly2_B  TM=1.293E-01  e=4.459E+00  Staphylococcaceae